Protein AF-A0A7S0SBC0-F1 (afdb_monomer)

Foldseek 3Di:
DVVVVVVVVVVVVVVVVVVVLVVVLVVLVVVLVVLVVVLVVLVVVLVVLVVVVVVVVVVVVVVVVVVVVVVVVVVVVVVVVVVVLVVVLVVLVVQLVVLVVVLVVLVVVLVVLVVVLVVLVVVLVVLVVVPPPDDPVVSVVSNVVSVVVNVVSVVVSVVSVVVSVVSVVSSVVSVVVSVVSVVVVVVVVVVVVVVVVVVVVVVVVVVVVVVVVVVVSVVVSVVSVVVSVVSVVVSVVSVVVSVVSVVVVVVVVVVVVVVVVVVVVVVVVVVVVVVVVVVVVVVVVVVVVVVVVVVVVVVVVVVVVVVVVVVVVVVVVVVVVVPPDDDDD

Sequence (329 aa):
ELEHLRESGVAAAAEHGATSAADAVAAESVELIALRAQLVIADAALDAVKSSLANSKSAAGRAAGEAMLIAGTREQALRAELNTAAADLAAARDGCADAEAALATAEGTHGALVLELREARDEAAEVAAAAANRPERELDAAAMEALRREEDLRAELNDLAVEVDEVRAEAAAAAAAAESRAARLESRLAEADAARYLATQGAREHAGEAARRQEHASEALAEMHRTLIEVQSEAAEAAGATDAVRRRLEGQLGDAAGLAKARVVELDRELLGARQAAEISELSRKAAAVAHGTAVDELRREMAALEVAAGEANGAAAAAAAAAGNGVE

Organism: NCBI:txid81844

Radius of gyration: 77.05 Å; Cα contacts (8 Å, |Δi|>4): 72; chains: 1; bounding box: 144×46×254 Å

Secondary structure (DSSP, 8-state):
-HHHHHHHHHHHHHHHHHHHHHHHHHHHHHHHHHHHHHHHHHHHHHHHHHHHHHHHHHHHHHHHHHHHHHHHHHHHHHHHHHHHHHHHHHHHHHHHHHHHHHHHHHHHHHHHHHHHHHHHHHHHHHHHHHGGGS-HHHHHHHHHHHHHHHHHHHHHHHHHHHHHHHHHHHHHHHHHHHHHHHHHHHHHHHHHHHHHHHHHHHHHHHHHHHHHHHHHHHHHHHHHHHHHHHHHHHHHHHHHHHHHHHHHHHHHHHHHHHHHHHHHHHHHHHHHHHHHHHHHHHHHHHHHHHHHHHHHHHHHHHHHHHHHHHHHHHHHHHHHHSSS-----

Structure (mmCIF, N/CA/C/O backbone):
data_AF-A0A7S0SBC0-F1
#
_entry.id   AF-A0A7S0SBC0-F1
#
loop_
_atom_site.group_PDB
_atom_site.id
_atom_site.type_symbol
_atom_site.label_atom_id
_atom_site.label_alt_id
_atom_site.label_comp_id
_atom_site.label_asym_id
_atom_site.label_entity_id
_atom_site.label_seq_id
_atom_site.pdbx_PDB_ins_code
_atom_site.Cartn_x
_atom_site.Cartn_y
_atom_site.Cartn_z
_atom_site.occupancy
_atom_site.B_iso_or_equiv
_atom_site.auth_seq_id
_atom_site.auth_comp_id
_atom_site.auth_asym_id
_atom_site.auth_atom_id
_atom_site.pdbx_PDB_model_num
ATOM 1 N N . GLU A 1 1 ? -70.076 -7.084 74.321 1.00 51.31 1 GLU A N 1
ATOM 2 C CA . GLU A 1 1 ? -70.150 -7.444 72.883 1.00 51.31 1 GLU A CA 1
ATOM 3 C C . GLU A 1 1 ? -69.502 -6.409 71.960 1.00 51.31 1 GLU A C 1
ATOM 5 O O . GLU A 1 1 ? -68.679 -6.802 71.146 1.00 51.31 1 GLU A O 1
ATOM 10 N N . LEU A 1 2 ? -69.772 -5.104 72.105 1.00 48.94 2 LEU A N 1
ATOM 11 C CA . LEU A 1 2 ? -69.140 -4.066 71.264 1.00 48.94 2 LEU A CA 1
ATOM 12 C C . LEU A 1 2 ? -67.615 -3.912 71.456 1.00 48.94 2 LEU A C 1
ATOM 14 O O . LEU A 1 2 ? -66.913 -3.647 70.484 1.00 48.94 2 LEU A O 1
ATOM 18 N N . GLU A 1 3 ? -67.083 -4.114 72.666 1.00 56.50 3 GLU A N 1
ATOM 19 C CA . GLU A 1 3 ? -65.626 -4.130 72.914 1.00 56.50 3 GLU A CA 1
ATOM 20 C C . GLU A 1 3 ? -64.940 -5.349 72.292 1.00 56.50 3 GLU A C 1
ATOM 22 O O . GLU A 1 3 ? -63.932 -5.202 71.610 1.00 56.50 3 GLU A O 1
ATOM 27 N N . HIS A 1 4 ? -65.552 -6.529 72.410 1.00 57.88 4 HIS A N 1
ATOM 28 C CA . HIS A 1 4 ? -65.018 -7.772 71.847 1.00 57.88 4 HIS A CA 1
ATOM 29 C C . HIS A 1 4 ? -64.958 -7.740 70.308 1.00 57.88 4 HIS A C 1
ATOM 31 O O . HIS A 1 4 ? -64.022 -8.262 69.705 1.00 57.88 4 HIS A O 1
ATOM 37 N N . LEU A 1 5 ? -65.932 -7.081 69.665 1.00 52.97 5 LEU A N 1
ATOM 38 C CA . LEU A 1 5 ? -65.925 -6.846 68.219 1.00 52.97 5 LEU A CA 1
ATOM 39 C C . LEU A 1 5 ? -64.839 -5.841 67.804 1.00 52.97 5 LEU A C 1
ATOM 41 O O . LEU A 1 5 ? -64.191 -6.047 66.779 1.00 52.97 5 LEU A O 1
ATOM 45 N N . ARG A 1 6 ? -64.585 -4.802 68.612 1.00 56.69 6 ARG A N 1
ATOM 46 C CA . ARG A 1 6 ? -63.492 -3.842 68.383 1.00 56.69 6 ARG A CA 1
ATOM 47 C C . ARG A 1 6 ? -62.116 -4.490 68.517 1.00 56.69 6 ARG A C 1
ATOM 49 O O . ARG A 1 6 ? -61.283 -4.291 67.642 1.00 56.69 6 ARG A O 1
ATOM 56 N N . GLU A 1 7 ? -61.895 -5.292 69.553 1.00 59.22 7 GLU A N 1
ATOM 57 C CA . GLU A 1 7 ? -60.635 -6.020 69.746 1.00 59.22 7 GLU A CA 1
ATOM 58 C C . GLU A 1 7 ? -60.405 -7.060 68.644 1.00 59.22 7 GLU A C 1
ATOM 60 O O . GLU A 1 7 ? -59.304 -7.138 68.102 1.00 59.22 7 GLU A O 1
ATOM 65 N N . SER A 1 8 ? -61.450 -7.786 68.222 1.00 56.88 8 SER A N 1
ATOM 66 C CA . SER A 1 8 ? -61.335 -8.738 67.106 1.00 56.88 8 SER A CA 1
ATOM 67 C C . SER A 1 8 ? -61.060 -8.051 65.761 1.00 56.88 8 SER A C 1
ATOM 69 O O . SER A 1 8 ? -60.273 -8.554 64.963 1.00 56.88 8 SER A O 1
ATOM 71 N N . GLY A 1 9 ? -61.649 -6.872 65.521 1.00 54.34 9 GLY A N 1
ATOM 72 C CA . GLY A 1 9 ? -61.427 -6.096 64.300 1.00 54.34 9 GLY A CA 1
ATOM 73 C C . GLY A 1 9 ? -60.027 -5.485 64.231 1.00 54.34 9 GLY A C 1
ATOM 74 O O . GLY A 1 9 ? -59.428 -5.450 63.160 1.00 54.34 9 GLY A O 1
ATOM 75 N N . VAL A 1 10 ? -59.477 -5.052 65.371 1.00 59.34 10 VAL A N 1
ATOM 76 C CA . VAL A 1 10 ? -58.097 -4.548 65.465 1.00 59.34 10 VAL A CA 1
ATOM 77 C C . VAL A 1 10 ? -57.086 -5.686 65.304 1.00 59.34 10 VAL A C 1
ATOM 79 O O . VAL A 1 10 ? -56.097 -5.510 64.597 1.00 59.34 10 VAL A O 1
ATOM 82 N N . ALA A 1 11 ? -57.352 -6.863 65.879 1.00 58.62 11 ALA A N 1
ATOM 83 C CA . ALA A 1 11 ? -56.510 -8.046 65.704 1.00 58.62 11 ALA A CA 1
ATOM 84 C C . ALA A 1 11 ? -56.495 -8.534 64.243 1.00 58.62 11 ALA A C 1
ATOM 86 O O . ALA A 1 11 ? -55.421 -8.729 63.681 1.00 58.62 11 ALA A O 1
ATOM 87 N N . ALA A 1 12 ? -57.658 -8.631 63.592 1.00 56.69 12 ALA A N 1
ATOM 88 C CA . ALA A 1 12 ? -57.753 -9.043 62.190 1.00 56.69 12 ALA A CA 1
ATOM 89 C C . ALA A 1 12 ? -57.113 -8.025 61.225 1.00 56.69 12 ALA A C 1
ATOM 91 O O . ALA A 1 12 ? -56.448 -8.409 60.265 1.00 56.69 12 ALA A O 1
ATOM 92 N N . ALA A 1 13 ? -57.258 -6.720 61.489 1.00 54.16 13 ALA A N 1
ATOM 93 C CA . ALA A 1 13 ? -56.605 -5.675 60.699 1.00 54.16 13 ALA A CA 1
ATOM 94 C C . ALA A 1 13 ? -55.076 -5.667 60.886 1.00 54.16 13 ALA A C 1
ATOM 96 O O . ALA A 1 13 ? -54.343 -5.425 59.926 1.00 54.16 13 ALA A O 1
ATOM 97 N N . ALA A 1 14 ? -54.587 -5.964 62.094 1.00 58.06 14 ALA A N 1
ATOM 98 C CA . ALA A 1 14 ? -53.161 -6.123 62.363 1.00 58.06 14 ALA A CA 1
ATOM 99 C C . ALA A 1 14 ? -52.585 -7.372 61.675 1.00 58.06 14 ALA A C 1
ATOM 101 O O . ALA A 1 14 ? -51.490 -7.313 61.120 1.00 58.06 14 ALA A O 1
ATOM 102 N N . GLU A 1 15 ? -53.335 -8.474 61.644 1.00 54.91 15 GLU A N 1
ATOM 103 C CA . GLU A 1 15 ? -52.922 -9.732 61.014 1.00 54.91 15 GLU A CA 1
ATOM 104 C C . GLU A 1 15 ? -52.903 -9.635 59.475 1.00 54.91 15 GLU A C 1
ATOM 106 O O . GLU A 1 15 ? -51.937 -10.066 58.842 1.00 54.91 15 GLU A O 1
ATOM 111 N N . HIS A 1 16 ? -53.894 -8.972 58.861 1.00 53.50 16 HIS A N 1
ATOM 112 C CA . HIS A 1 16 ? -53.879 -8.629 57.427 1.00 53.50 16 HIS A CA 1
ATOM 113 C C . HIS A 1 16 ? -52.797 -7.598 57.064 1.00 53.50 16 HIS A C 1
ATOM 115 O O . HIS A 1 16 ? -52.154 -7.699 56.017 1.00 53.50 16 HIS A O 1
ATOM 121 N N . GLY A 1 17 ? -52.548 -6.616 57.935 1.00 54.03 17 GLY A N 1
ATOM 122 C CA . GLY A 1 17 ? -51.462 -5.654 57.754 1.00 54.03 17 GLY A CA 1
ATOM 123 C C . GLY A 1 17 ? -50.082 -6.317 57.788 1.00 54.03 17 GLY A C 1
ATOM 124 O O . GLY A 1 17 ? -49.241 -6.020 56.942 1.00 54.03 17 GLY A O 1
ATOM 125 N N . ALA A 1 18 ? -49.867 -7.253 58.717 1.00 57.91 18 ALA A N 1
ATOM 126 C CA . ALA A 1 18 ? -48.610 -7.984 58.866 1.00 57.91 18 ALA A CA 1
ATOM 127 C C . ALA A 1 18 ? -48.345 -8.962 57.710 1.00 57.91 18 ALA A C 1
ATOM 129 O O . ALA A 1 18 ? -47.214 -9.049 57.238 1.00 57.91 18 ALA A O 1
ATOM 130 N N . THR A 1 19 ? -49.377 -9.654 57.219 1.00 58.66 19 THR A N 1
ATOM 131 C CA . THR A 1 19 ? -49.254 -10.563 56.065 1.00 58.66 19 THR A CA 1
ATOM 132 C C . THR A 1 19 ? -48.977 -9.807 54.767 1.00 58.66 19 THR A C 1
ATOM 134 O O . THR A 1 19 ? -48.024 -10.148 54.075 1.00 58.66 19 THR A O 1
ATOM 137 N N . SER A 1 20 ? -49.685 -8.705 54.484 1.00 59.62 20 SER A N 1
ATOM 138 C CA . SER A 1 20 ? -49.400 -7.903 53.278 1.00 59.62 20 SER A CA 1
ATOM 139 C C . SER A 1 20 ? -48.014 -7.239 53.297 1.00 59.62 20 SER A C 1
ATOM 141 O O . SER A 1 20 ? -47.374 -7.110 52.255 1.00 59.62 20 SER A O 1
ATOM 143 N N . ALA A 1 21 ? -47.515 -6.856 54.479 1.00 60.00 21 ALA A N 1
ATOM 144 C CA . ALA A 1 21 ? -46.166 -6.317 54.630 1.00 60.00 21 ALA A CA 1
ATOM 145 C C . ALA A 1 21 ? -45.091 -7.402 54.452 1.00 60.00 21 ALA A C 1
ATOM 147 O O . ALA A 1 21 ? -44.058 -7.139 53.841 1.00 60.00 21 ALA A O 1
ATOM 148 N N . ALA A 1 22 ? -45.330 -8.618 54.950 1.00 60.78 22 ALA A N 1
ATOM 149 C CA . ALA A 1 22 ? -44.429 -9.750 54.751 1.00 60.78 22 ALA A CA 1
ATOM 150 C C . ALA A 1 22 ? -44.359 -10.178 53.274 1.00 60.78 22 ALA A C 1
ATOM 152 O O . ALA A 1 22 ? -43.265 -10.429 52.770 1.00 60.78 22 ALA A O 1
ATOM 153 N N . ASP A 1 23 ? -45.492 -10.181 52.568 1.00 62.78 23 ASP A N 1
ATOM 154 C CA . ASP A 1 23 ? -45.552 -10.487 51.134 1.00 62.78 23 ASP A CA 1
ATOM 155 C C . ASP A 1 23 ? -44.851 -9.412 50.283 1.00 62.78 23 ASP A C 1
ATOM 157 O O . ASP A 1 23 ? -44.154 -9.744 49.324 1.00 62.78 23 ASP A O 1
ATOM 161 N N . ALA A 1 24 ? -44.949 -8.132 50.663 1.00 60.41 24 ALA A N 1
ATOM 162 C CA . ALA A 1 24 ? -44.219 -7.041 50.011 1.00 60.41 24 ALA A CA 1
ATOM 163 C C . ALA A 1 24 ? -42.695 -7.146 50.218 1.00 60.41 24 ALA A C 1
ATOM 165 O O . ALA A 1 24 ? -41.935 -6.984 49.267 1.00 60.41 24 ALA A O 1
ATOM 166 N N . VAL A 1 25 ? -42.241 -7.498 51.427 1.00 61.69 25 VAL A N 1
ATOM 167 C CA . VAL A 1 25 ? -40.814 -7.747 51.715 1.00 61.69 25 VAL A CA 1
ATOM 168 C C . VAL A 1 25 ? -40.298 -8.969 50.957 1.00 61.69 25 VAL A C 1
ATOM 170 O O . VAL A 1 25 ? -39.176 -8.955 50.450 1.00 61.69 25 VAL A O 1
ATOM 173 N N . ALA A 1 26 ? -41.104 -10.029 50.853 1.00 65.25 26 ALA A N 1
ATOM 174 C CA . ALA A 1 26 ? -40.756 -11.202 50.062 1.00 65.25 26 ALA A CA 1
ATOM 175 C C . ALA A 1 26 ? -40.625 -10.846 48.570 1.00 65.25 26 ALA A C 1
ATOM 177 O O . ALA A 1 26 ? -39.634 -11.235 47.950 1.00 65.25 26 ALA A O 1
ATOM 178 N N . ALA A 1 27 ? -41.547 -10.053 48.017 1.00 65.25 27 ALA A N 1
ATOM 179 C CA . ALA A 1 27 ? -41.488 -9.584 46.632 1.00 65.25 27 ALA A CA 1
ATOM 180 C C . ALA A 1 27 ? -40.256 -8.696 46.359 1.00 65.25 27 ALA A C 1
ATOM 182 O O . ALA A 1 27 ? -39.488 -9.005 45.448 1.00 65.25 27 ALA A O 1
ATOM 183 N N . GLU A 1 28 ? -39.996 -7.683 47.195 1.00 66.31 28 GLU A N 1
ATOM 184 C CA . GLU A 1 28 ? -38.806 -6.820 47.080 1.00 66.31 28 GLU A CA 1
ATOM 185 C C . GLU A 1 28 ? -37.499 -7.624 47.216 1.00 66.31 28 GLU A C 1
ATOM 187 O O . GLU A 1 28 ? -36.514 -7.361 46.524 1.00 66.31 28 GLU A O 1
ATOM 192 N N . SER A 1 29 ? -37.473 -8.651 48.074 1.00 69.56 29 SER A N 1
ATOM 193 C CA . SER A 1 29 ? -36.293 -9.508 48.239 1.00 69.56 29 SER A CA 1
ATOM 194 C C . SER A 1 29 ? -35.989 -10.356 46.998 1.00 69.56 29 SER A C 1
ATOM 196 O O . SER A 1 29 ? -34.821 -10.541 46.653 1.00 69.56 29 SER A O 1
ATOM 198 N N . VAL A 1 30 ? -37.020 -10.838 46.295 1.00 75.94 30 VAL A N 1
ATOM 199 C CA . VAL A 1 30 ? -36.877 -11.604 45.047 1.00 75.94 30 VAL A CA 1
ATOM 200 C C . VAL A 1 30 ? -36.397 -10.699 43.914 1.00 75.94 30 VAL A C 1
ATOM 202 O O . VAL A 1 30 ? -35.520 -11.094 43.144 1.00 75.94 30 VAL A O 1
ATOM 205 N N . GLU A 1 31 ? -36.910 -9.474 43.850 1.00 76.44 31 GLU A N 1
ATOM 206 C CA . GLU A 1 31 ? -36.517 -8.464 42.865 1.00 76.44 31 GLU A CA 1
ATOM 207 C C . GLU A 1 31 ? -35.048 -8.040 43.045 1.00 76.44 31 GLU A C 1
ATOM 209 O O . GLU A 1 31 ? -34.277 -8.005 42.086 1.00 76.44 31 GLU A O 1
ATOM 214 N N . LEU A 1 32 ? -34.597 -7.870 44.291 1.00 75.25 32 LEU A N 1
ATOM 215 C CA . LEU A 1 32 ? -33.202 -7.563 44.618 1.00 75.25 32 LEU A CA 1
ATOM 216 C C . LEU A 1 32 ? -32.247 -8.731 44.301 1.00 75.25 32 LEU A C 1
ATOM 218 O O . LEU A 1 32 ? -31.114 -8.518 43.859 1.00 75.25 32 LEU A O 1
ATOM 222 N N . ILE A 1 33 ? -32.694 -9.978 44.485 1.00 78.38 33 ILE A N 1
ATOM 223 C CA . ILE A 1 33 ? -31.948 -11.176 44.063 1.00 78.38 33 ILE A CA 1
ATOM 224 C C . ILE A 1 33 ? -31.843 -11.237 42.531 1.00 78.38 33 ILE A C 1
ATOM 226 O O . ILE A 1 33 ? -30.766 -11.540 42.012 1.00 78.38 33 ILE A O 1
ATOM 230 N N . ALA A 1 34 ? -32.919 -10.914 41.808 1.00 80.69 34 ALA A N 1
ATOM 231 C CA . ALA A 1 34 ? -32.928 -10.876 40.348 1.00 80.69 34 ALA A CA 1
ATOM 232 C C . ALA A 1 34 ? -31.998 -9.781 39.794 1.00 80.69 34 ALA A C 1
ATOM 234 O O . ALA A 1 34 ? -31.184 -10.071 38.915 1.00 80.69 34 ALA A O 1
ATOM 235 N N . LEU A 1 35 ? -32.033 -8.571 40.361 1.00 77.38 35 LEU A N 1
ATOM 236 C CA . LEU A 1 35 ? -31.133 -7.465 40.007 1.00 77.38 35 LEU A CA 1
ATOM 237 C C . LEU A 1 35 ? -29.660 -7.815 40.272 1.00 77.38 35 LEU A C 1
ATOM 239 O O . LEU A 1 35 ? -28.797 -7.575 39.429 1.00 77.38 35 LEU A O 1
ATOM 243 N N . ARG A 1 36 ? -29.351 -8.471 41.400 1.00 80.81 36 ARG A N 1
ATOM 244 C CA . ARG A 1 36 ? -27.990 -8.973 41.675 1.00 80.81 36 ARG A CA 1
ATOM 245 C C . ARG A 1 36 ? -27.536 -10.020 40.662 1.00 80.81 36 ARG A C 1
ATOM 247 O O . ARG A 1 36 ? -26.377 -10.003 40.257 1.00 80.81 36 ARG A O 1
ATOM 254 N N . ALA A 1 37 ? -28.424 -10.921 40.246 1.00 81.75 37 ALA A N 1
ATOM 255 C CA . ALA A 1 37 ? -28.109 -11.904 39.215 1.00 81.75 37 ALA A CA 1
ATOM 256 C C . ALA A 1 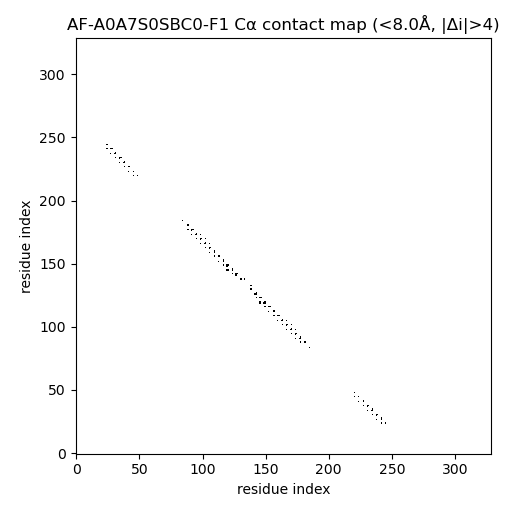37 ? -27.848 -11.232 37.854 1.00 81.75 37 ALA A C 1
ATOM 258 O O . ALA A 1 37 ? -26.882 -11.584 37.179 1.00 81.75 37 ALA A O 1
ATOM 259 N N . GLN A 1 38 ? -28.651 -10.231 37.481 1.00 82.94 38 GLN A N 1
ATOM 260 C CA . GLN A 1 38 ? -28.443 -9.435 36.268 1.00 82.94 38 GLN A CA 1
ATOM 261 C C . GLN A 1 38 ? -27.115 -8.672 36.297 1.00 82.94 38 GLN A C 1
ATOM 263 O O . GLN A 1 38 ? -26.413 -8.652 35.290 1.00 82.94 38 GLN A O 1
ATOM 268 N N . LEU A 1 39 ? -26.723 -8.125 37.450 1.00 82.50 39 LEU A N 1
ATOM 269 C CA . LEU A 1 39 ? -25.445 -7.435 37.618 1.00 82.50 39 LEU A CA 1
ATOM 270 C C . LEU A 1 39 ? -24.246 -8.373 37.403 1.00 82.50 39 LEU A C 1
ATOM 272 O O . LEU A 1 39 ? -23.325 -8.032 36.668 1.00 82.50 39 LEU A O 1
ATOM 276 N N . VAL A 1 40 ? -24.292 -9.591 37.955 1.00 84.56 40 VAL A N 1
ATOM 277 C CA . VAL A 1 40 ? -23.250 -10.610 37.722 1.00 84.56 40 VAL A CA 1
ATOM 278 C C . VAL A 1 40 ? -23.176 -11.009 36.244 1.00 84.56 40 VAL A C 1
ATOM 280 O O . VAL A 1 40 ? -22.083 -11.182 35.705 1.00 84.56 40 VAL A O 1
ATOM 283 N N . ILE A 1 41 ? -24.324 -11.142 35.571 1.00 82.81 41 ILE A N 1
ATOM 284 C CA . ILE A 1 41 ? -24.378 -11.444 34.132 1.00 82.81 41 ILE A CA 1
ATOM 285 C C . ILE A 1 41 ? -23.791 -10.285 33.312 1.00 82.81 41 ILE A C 1
ATOM 287 O O . ILE A 1 41 ? -23.020 -10.528 32.383 1.00 82.81 41 ILE A O 1
ATOM 291 N N . ALA A 1 42 ? -24.118 -9.039 33.662 1.00 78.12 42 ALA A N 1
ATOM 292 C CA . ALA A 1 42 ? -23.616 -7.847 32.987 1.00 78.12 42 ALA A CA 1
ATOM 293 C C . ALA A 1 42 ? -22.098 -7.671 33.171 1.00 78.12 42 ALA A C 1
ATOM 295 O O . ALA A 1 42 ? -21.398 -7.401 32.195 1.00 78.12 42 ALA A O 1
ATOM 296 N N . ASP A 1 43 ? -21.567 -7.909 34.374 1.00 80.69 43 ASP A N 1
ATOM 297 C CA . ASP A 1 43 ? -20.122 -7.882 34.638 1.00 80.69 43 ASP A CA 1
ATOM 298 C C . ASP A 1 43 ? -19.381 -8.981 33.857 1.00 80.69 43 ASP A C 1
ATOM 300 O O . ASP A 1 43 ? -18.355 -8.723 33.222 1.00 80.69 43 ASP A O 1
ATOM 304 N N . ALA A 1 44 ? -19.934 -10.198 33.817 1.00 83.19 44 ALA A N 1
ATOM 305 C CA . ALA A 1 44 ? -19.367 -11.290 33.027 1.00 83.19 44 ALA A CA 1
ATOM 306 C C . ALA A 1 44 ? -19.371 -10.980 31.517 1.00 83.19 44 ALA A C 1
ATOM 308 O O . ALA A 1 44 ? -18.399 -11.277 30.816 1.00 83.19 44 ALA A O 1
ATOM 309 N N . ALA A 1 45 ? -20.437 -10.352 31.009 1.00 80.06 45 ALA A N 1
ATOM 310 C CA . ALA A 1 45 ? -20.521 -9.904 29.621 1.00 80.06 45 ALA A CA 1
ATOM 311 C C . ALA A 1 45 ? -19.500 -8.793 29.315 1.00 80.06 45 ALA A C 1
ATOM 313 O O . ALA A 1 45 ? -18.825 -8.845 28.284 1.00 80.06 45 ALA A O 1
ATOM 314 N N . LEU A 1 46 ? -19.319 -7.833 30.227 1.00 80.81 46 LEU A N 1
ATOM 315 C CA . LEU A 1 46 ? -18.325 -6.766 30.105 1.00 80.81 46 LEU A CA 1
ATOM 316 C C . LEU A 1 46 ? -16.900 -7.337 30.003 1.00 80.81 46 LEU A C 1
ATOM 318 O O . LEU A 1 46 ? -16.120 -6.924 29.139 1.00 80.81 46 LEU A O 1
ATOM 322 N N . ASP A 1 47 ? -16.550 -8.308 30.844 1.00 83.94 47 ASP A N 1
ATOM 323 C CA . ASP A 1 47 ? -15.225 -8.934 30.825 1.00 83.94 47 ASP A CA 1
ATOM 324 C C . ASP A 1 47 ? -15.005 -9.817 29.582 1.00 83.94 47 ASP A C 1
ATOM 326 O O . ASP A 1 47 ? -13.910 -9.826 28.999 1.00 83.94 47 ASP A O 1
ATOM 330 N N . ALA A 1 48 ? -16.054 -10.480 29.087 1.00 80.62 48 ALA A N 1
ATOM 331 C CA . ALA A 1 48 ? -16.027 -11.167 27.797 1.00 80.62 48 ALA A CA 1
ATOM 332 C C . ALA A 1 48 ? -15.765 -10.194 26.628 1.00 80.62 48 ALA A C 1
ATOM 334 O O . ALA A 1 48 ? -14.939 -10.476 25.756 1.00 80.62 48 ALA A O 1
ATOM 335 N N . VAL A 1 49 ? -16.384 -9.010 26.626 1.00 81.69 49 VAL A N 1
ATOM 336 C CA . VAL A 1 49 ? -16.132 -7.983 25.599 1.00 81.69 49 VAL A CA 1
ATOM 337 C C . VAL A 1 49 ? -14.713 -7.418 25.712 1.00 81.69 49 VAL A C 1
ATOM 339 O O . VAL A 1 49 ? -14.029 -7.290 24.695 1.00 81.69 49 VAL A O 1
ATOM 342 N N . LYS A 1 50 ? -14.215 -7.135 26.925 1.00 83.00 50 LYS A N 1
ATOM 343 C CA . LYS A 1 50 ? -12.831 -6.663 27.134 1.00 83.00 50 LYS A CA 1
ATOM 344 C C . LYS A 1 50 ? -11.803 -7.668 26.617 1.00 83.00 50 LYS A C 1
ATOM 346 O O . LYS A 1 50 ? -10.857 -7.278 25.929 1.00 83.00 50 LYS A O 1
ATOM 351 N N . SER A 1 51 ? -11.985 -8.952 26.927 1.00 82.38 51 SER A N 1
ATOM 352 C CA . SER A 1 51 ? -11.092 -10.018 26.458 1.00 82.38 51 SER A CA 1
ATOM 353 C C . SER A 1 51 ? -11.157 -10.192 24.936 1.00 82.38 51 SER A C 1
ATOM 355 O O . SER A 1 51 ? -10.115 -10.279 24.284 1.00 82.38 51 SER A O 1
ATOM 357 N N . SER A 1 52 ? -12.355 -10.132 24.344 1.00 79.12 52 SER A N 1
ATOM 358 C CA . SER A 1 52 ? -12.546 -10.139 22.888 1.00 79.12 52 SER A CA 1
ATOM 359 C C . SER A 1 52 ? -11.851 -8.950 22.209 1.00 79.12 52 SER A C 1
ATOM 361 O O . SER A 1 52 ? -11.115 -9.128 21.236 1.00 79.12 52 SER A O 1
ATOM 363 N N . LEU A 1 53 ? -11.975 -7.743 22.771 1.00 79.81 53 LEU A N 1
ATOM 364 C CA . LEU A 1 53 ? -11.297 -6.544 22.277 1.00 79.81 53 LEU A CA 1
ATOM 365 C C . LEU A 1 53 ? -9.768 -6.669 22.365 1.00 79.81 53 LEU A C 1
ATOM 367 O O . LEU A 1 53 ? -9.067 -6.306 21.418 1.00 79.81 53 LEU A O 1
ATOM 371 N N . ALA A 1 54 ? -9.237 -7.191 23.473 1.00 82.69 54 ALA A N 1
ATOM 372 C CA . ALA A 1 54 ? -7.802 -7.429 23.636 1.00 82.69 54 ALA A CA 1
ATOM 373 C C . ALA A 1 54 ? -7.271 -8.431 22.595 1.00 82.69 54 ALA A C 1
ATOM 375 O O . ALA A 1 54 ? -6.253 -8.175 21.943 1.00 82.69 54 ALA A O 1
ATOM 376 N N . ASN A 1 55 ? -8.004 -9.524 22.369 1.00 81.69 55 ASN A N 1
ATOM 377 C CA . ASN A 1 55 ? -7.675 -10.521 21.353 1.00 81.69 55 ASN A CA 1
ATOM 378 C C . ASN A 1 55 ? -7.751 -9.938 19.935 1.00 81.69 55 ASN A C 1
ATOM 380 O O . ASN A 1 55 ? -6.839 -10.155 19.137 1.00 81.69 55 ASN A O 1
ATOM 384 N N . SER A 1 56 ? -8.775 -9.133 19.638 1.00 77.75 56 SER A N 1
ATOM 385 C CA . SER A 1 56 ? -8.915 -8.442 18.353 1.00 77.75 56 SER A CA 1
ATOM 386 C C . SER A 1 56 ? -7.781 -7.444 18.112 1.00 77.75 56 SER A C 1
ATOM 388 O O . SER A 1 56 ? -7.268 -7.374 16.998 1.00 77.75 56 SER A O 1
ATOM 390 N N . LYS A 1 57 ? -7.345 -6.691 19.130 1.00 80.94 57 LYS A N 1
ATOM 391 C CA . LYS A 1 57 ? -6.194 -5.775 19.018 1.00 80.94 57 LYS A CA 1
ATOM 392 C C . LYS A 1 57 ? -4.892 -6.530 18.754 1.00 80.94 57 LYS A C 1
ATOM 394 O O . LYS A 1 57 ? -4.118 -6.126 17.893 1.00 80.94 57 LYS A O 1
ATOM 399 N N . SER A 1 58 ? -4.672 -7.645 19.450 1.00 80.31 58 SER A N 1
ATOM 400 C CA . SER A 1 58 ? -3.528 -8.540 19.223 1.00 80.31 58 SER A CA 1
ATOM 401 C C . SER A 1 58 ? -3.519 -9.121 17.804 1.00 80.31 58 SER A C 1
ATOM 403 O O . SER A 1 58 ? -2.488 -9.108 17.130 1.00 80.31 58 SER A O 1
ATOM 405 N N . ALA A 1 59 ? -4.666 -9.611 17.328 1.00 77.75 59 ALA A N 1
ATOM 406 C CA . ALA A 1 59 ? -4.810 -10.147 15.979 1.00 77.75 59 ALA A CA 1
ATOM 407 C C . ALA A 1 59 ? -4.598 -9.063 14.911 1.00 77.75 59 ALA A C 1
ATOM 409 O O . ALA A 1 59 ? -3.846 -9.283 13.965 1.00 77.75 59 ALA A O 1
ATOM 410 N N . ALA A 1 60 ? -5.178 -7.873 15.101 1.00 72.31 60 ALA A N 1
ATOM 411 C CA . ALA A 1 60 ? -4.980 -6.732 14.212 1.00 72.31 60 ALA A CA 1
ATOM 412 C C . ALA A 1 60 ? -3.513 -6.277 14.173 1.00 72.31 60 ALA A C 1
ATOM 414 O O . ALA A 1 60 ? -2.988 -6.015 13.096 1.00 72.31 60 ALA A O 1
ATOM 415 N N . GLY A 1 61 ? -2.826 -6.243 15.321 1.00 75.44 61 GLY A N 1
ATOM 416 C CA . GLY A 1 61 ? -1.401 -5.913 15.391 1.00 75.44 61 GLY A CA 1
ATOM 417 C C . GLY A 1 61 ? -0.520 -6.924 14.651 1.00 75.44 61 GLY A C 1
ATOM 418 O O . GLY A 1 61 ? 0.380 -6.527 13.914 1.00 75.44 61 GLY A O 1
ATOM 419 N N . ARG A 1 62 ? -0.813 -8.226 14.781 1.00 80.56 62 ARG A N 1
ATOM 420 C CA . ARG A 1 62 ? -0.115 -9.280 14.026 1.00 80.56 62 ARG A CA 1
ATOM 421 C C . ARG A 1 62 ? -0.365 -9.172 12.523 1.00 80.56 62 ARG A C 1
ATOM 423 O O . ARG A 1 62 ? 0.596 -9.174 11.763 1.00 80.56 62 ARG A O 1
ATOM 430 N N . ALA A 1 63 ? -1.620 -8.997 12.113 1.00 75.62 63 ALA A N 1
ATOM 431 C CA . ALA A 1 63 ? -1.980 -8.824 10.707 1.00 75.62 63 ALA A CA 1
ATOM 432 C C . ALA A 1 63 ? -1.325 -7.573 10.093 1.00 75.62 63 ALA A C 1
ATOM 434 O O . ALA A 1 63 ? -0.813 -7.628 8.979 1.00 75.62 63 ALA A O 1
ATOM 435 N N . ALA A 1 64 ? -1.276 -6.460 10.833 1.00 72.75 64 ALA A N 1
ATOM 436 C CA . ALA A 1 64 ? -0.590 -5.245 10.397 1.00 72.75 64 ALA A CA 1
ATOM 437 C C . ALA A 1 64 ? 0.929 -5.453 10.261 1.00 72.75 64 ALA A C 1
ATOM 439 O O . ALA A 1 64 ? 1.522 -5.007 9.280 1.00 72.75 64 ALA A O 1
ATOM 440 N N . GLY A 1 65 ? 1.557 -6.157 11.210 1.00 74.94 65 GLY A N 1
ATOM 441 C CA . GLY A 1 65 ? 2.982 -6.494 11.145 1.00 74.94 65 GLY A CA 1
ATOM 442 C C . GLY A 1 65 ? 3.327 -7.393 9.954 1.00 74.94 65 GLY A C 1
ATOM 443 O O . GLY A 1 65 ? 4.294 -7.130 9.244 1.00 74.94 65 GLY A O 1
ATOM 444 N N . GLU A 1 66 ? 2.511 -8.413 9.686 1.00 81.12 66 GLU A N 1
ATOM 445 C CA . GLU A 1 66 ? 2.689 -9.314 8.542 1.00 81.12 66 GLU A CA 1
ATOM 446 C C . GLU A 1 66 ? 2.480 -8.586 7.204 1.00 81.12 66 GLU A C 1
ATOM 448 O O . GLU A 1 66 ? 3.310 -8.701 6.301 1.00 81.12 66 GLU A O 1
ATOM 453 N N . ALA A 1 67 ? 1.449 -7.740 7.102 1.00 72.50 67 ALA A N 1
ATOM 454 C CA . ALA A 1 67 ? 1.221 -6.900 5.928 1.00 72.50 67 ALA A CA 1
ATOM 455 C C . ALA A 1 67 ? 2.394 -5.940 5.661 1.00 72.50 67 ALA A C 1
ATOM 457 O O . ALA A 1 67 ? 2.781 -5.746 4.509 1.00 72.50 67 ALA A O 1
ATOM 458 N N . MET A 1 68 ? 2.998 -5.374 6.711 1.00 77.75 68 MET A N 1
ATOM 459 C CA . MET A 1 68 ? 4.167 -4.501 6.587 1.00 77.75 68 MET A CA 1
ATOM 460 C C . MET A 1 68 ? 5.409 -5.260 6.094 1.00 77.75 68 MET A C 1
ATOM 462 O O . MET A 1 68 ? 6.140 -4.745 5.248 1.00 77.75 68 MET A O 1
ATOM 466 N N . LEU A 1 69 ? 5.639 -6.491 6.562 1.00 83.25 69 LEU A N 1
ATOM 467 C CA . LEU A 1 69 ? 6.734 -7.338 6.072 1.00 83.25 69 LEU A CA 1
ATOM 468 C C . LEU A 1 69 ? 6.532 -7.737 4.602 1.00 83.25 69 LEU A C 1
ATOM 470 O O . LEU A 1 69 ? 7.471 -7.671 3.805 1.00 83.25 69 LEU A O 1
ATOM 474 N N . ILE A 1 70 ? 5.306 -8.098 4.216 1.00 81.00 70 ILE A N 1
ATOM 475 C CA . ILE A 1 70 ? 4.959 -8.409 2.821 1.00 81.00 70 ILE A CA 1
ATOM 476 C C . ILE A 1 70 ? 5.137 -7.168 1.934 1.00 81.00 70 ILE A C 1
ATOM 478 O O . ILE A 1 70 ? 5.700 -7.259 0.845 1.00 81.00 70 ILE A O 1
ATOM 482 N N . ALA A 1 71 ? 4.721 -5.989 2.402 1.00 73.06 71 ALA A N 1
ATOM 483 C CA . ALA A 1 71 ? 4.939 -4.740 1.679 1.00 73.06 71 ALA A CA 1
ATOM 484 C C . ALA A 1 71 ? 6.437 -4.431 1.515 1.00 73.06 71 ALA A C 1
ATOM 486 O O . ALA A 1 71 ? 6.867 -4.103 0.412 1.00 73.06 71 ALA A O 1
ATOM 487 N N . GLY A 1 72 ? 7.240 -4.603 2.570 1.00 79.88 72 GLY A N 1
ATOM 488 C CA . GLY A 1 72 ? 8.686 -4.368 2.527 1.00 79.88 72 GLY A CA 1
ATOM 489 C C . GLY A 1 72 ? 9.430 -5.329 1.594 1.00 79.88 72 GLY A C 1
ATOM 490 O O . GLY A 1 72 ? 10.274 -4.899 0.812 1.00 79.88 72 GLY A O 1
ATOM 491 N N . THR A 1 73 ? 9.090 -6.620 1.617 1.00 85.44 73 THR A N 1
ATOM 492 C CA . THR A 1 73 ? 9.670 -7.613 0.689 1.00 85.44 73 THR A CA 1
ATOM 493 C C . THR A 1 73 ? 9.276 -7.330 -0.759 1.00 85.44 73 THR A C 1
ATOM 495 O O . THR A 1 73 ? 10.122 -7.391 -1.652 1.00 85.44 73 THR A O 1
ATOM 498 N N . ARG A 1 74 ? 8.020 -6.939 -1.002 1.00 81.25 74 ARG A N 1
ATOM 499 C CA . ARG A 1 74 ? 7.548 -6.543 -2.333 1.00 81.25 74 ARG A CA 1
ATOM 500 C C . ARG A 1 74 ? 8.214 -5.261 -2.827 1.00 81.25 74 ARG A C 1
ATOM 502 O O . ARG A 1 74 ? 8.562 -5.175 -3.999 1.00 81.25 74 ARG A O 1
ATOM 509 N N . GLU A 1 75 ? 8.440 -4.287 -1.951 1.00 78.94 75 GLU A N 1
ATOM 510 C CA . GLU A 1 75 ? 9.182 -3.072 -2.286 1.00 78.94 75 GLU A CA 1
ATOM 511 C C . GLU A 1 75 ? 10.642 -3.381 -2.643 1.00 78.94 75 GLU A C 1
ATOM 513 O O . GLU A 1 75 ? 11.155 -2.863 -3.633 1.00 78.94 75 GLU A O 1
ATOM 518 N N . GLN A 1 76 ? 11.309 -4.253 -1.882 1.00 84.94 76 GLN A N 1
ATOM 519 C CA . GLN A 1 76 ? 12.670 -4.695 -2.198 1.00 84.94 76 GLN A CA 1
ATOM 520 C C . GLN A 1 76 ? 12.743 -5.401 -3.558 1.00 84.94 76 GLN A C 1
ATOM 522 O O . GLN A 1 76 ? 13.653 -5.110 -4.335 1.00 84.94 76 GLN A O 1
ATOM 527 N N . ALA A 1 77 ? 11.776 -6.269 -3.871 1.00 83.00 77 ALA A N 1
ATOM 528 C CA . ALA A 1 77 ? 11.687 -6.930 -5.172 1.00 83.00 77 ALA A CA 1
ATOM 529 C C . ALA A 1 77 ? 11.499 -5.918 -6.315 1.00 83.00 77 ALA A C 1
ATOM 531 O O . ALA A 1 77 ? 12.274 -5.926 -7.268 1.00 83.00 77 ALA A O 1
ATOM 532 N N . LEU A 1 78 ? 10.558 -4.975 -6.177 1.00 79.62 78 LEU A N 1
ATOM 533 C CA . LEU A 1 78 ? 10.332 -3.918 -7.171 1.00 79.62 78 LEU A CA 1
ATOM 534 C C . LEU A 1 78 ? 11.569 -3.030 -7.373 1.00 79.62 78 LEU A C 1
ATOM 536 O O . LEU A 1 78 ? 11.884 -2.651 -8.498 1.00 79.62 78 LEU A O 1
ATOM 540 N N . ARG A 1 79 ? 12.311 -2.714 -6.303 1.00 82.56 79 ARG A N 1
ATOM 541 C CA . ARG A 1 79 ? 13.579 -1.972 -6.405 1.00 82.56 79 ARG A CA 1
ATOM 542 C C . ARG A 1 79 ? 14.648 -2.768 -7.160 1.00 82.56 79 ARG A C 1
ATOM 544 O O . ARG A 1 79 ? 15.376 -2.187 -7.959 1.00 82.56 79 ARG A O 1
ATOM 551 N N . ALA A 1 80 ? 14.749 -4.077 -6.928 1.00 87.88 80 ALA A N 1
ATOM 552 C CA . ALA A 1 80 ? 15.685 -4.936 -7.654 1.00 87.88 80 ALA A CA 1
ATOM 553 C C . ALA A 1 80 ? 15.333 -5.032 -9.150 1.00 87.88 80 ALA A C 1
ATOM 555 O O . ALA A 1 80 ? 16.222 -4.929 -9.999 1.00 87.88 80 ALA A O 1
ATOM 556 N N . GLU A 1 81 ? 14.044 -5.156 -9.472 1.00 83.69 81 GLU A N 1
ATOM 557 C CA . GLU A 1 81 ? 13.532 -5.145 -10.848 1.00 83.69 81 GLU A CA 1
ATOM 558 C C . GLU A 1 81 ? 13.780 -3.803 -11.554 1.00 83.69 81 GLU A C 1
ATOM 560 O O . GLU A 1 81 ? 14.208 -3.782 -12.706 1.00 83.69 81 GLU A O 1
ATOM 565 N N . LEU A 1 82 ? 13.587 -2.671 -10.866 1.00 82.88 82 LEU A N 1
ATOM 566 C CA . LEU A 1 82 ? 13.905 -1.347 -11.413 1.00 82.88 82 LEU A CA 1
ATOM 567 C C . LEU A 1 82 ? 15.404 -1.168 -11.671 1.00 82.88 82 LEU A C 1
ATOM 569 O O . LEU A 1 82 ? 15.782 -0.603 -12.694 1.00 82.88 82 LEU A O 1
ATOM 573 N N . ASN A 1 83 ? 16.264 -1.661 -10.778 1.00 86.44 83 ASN A N 1
ATOM 574 C CA . ASN A 1 83 ? 17.712 -1.575 -10.965 1.00 86.44 83 ASN A CA 1
ATOM 575 C C . ASN A 1 83 ? 18.187 -2.409 -12.161 1.00 86.44 83 ASN A C 1
ATOM 577 O O . ASN A 1 83 ? 19.023 -1.945 -12.933 1.00 86.44 83 ASN A O 1
ATOM 581 N N . THR A 1 84 ? 17.642 -3.616 -12.335 1.00 86.75 84 THR A N 1
ATOM 582 C CA . THR A 1 84 ? 17.942 -4.455 -13.509 1.00 86.75 84 THR A CA 1
ATOM 583 C C . THR A 1 84 ? 17.429 -3.810 -14.793 1.00 86.75 84 THR A C 1
ATOM 585 O O . THR A 1 84 ? 18.191 -3.664 -15.741 1.00 86.75 84 THR A O 1
ATOM 588 N N . ALA A 1 85 ? 16.198 -3.297 -14.792 1.00 79.69 85 ALA A N 1
ATOM 589 C CA . ALA A 1 85 ? 15.646 -2.535 -15.910 1.00 79.69 85 ALA A CA 1
ATOM 590 C C . ALA A 1 85 ? 16.484 -1.299 -16.289 1.00 79.69 85 ALA A C 1
ATOM 592 O O . ALA A 1 85 ? 16.690 -1.025 -17.471 1.00 79.69 85 ALA A O 1
ATOM 593 N N . ALA A 1 86 ? 16.970 -0.545 -15.299 1.00 82.88 86 ALA A N 1
ATOM 594 C CA . ALA A 1 86 ? 17.806 0.629 -15.527 1.00 82.88 86 ALA A CA 1
ATOM 595 C C . ALA A 1 86 ? 19.170 0.253 -16.125 1.00 82.88 86 ALA A C 1
ATOM 597 O O . ALA A 1 86 ? 19.644 0.939 -17.031 1.00 82.88 86 ALA A O 1
ATOM 598 N N . ALA A 1 87 ? 19.774 -0.843 -15.656 1.00 86.81 87 ALA A N 1
ATOM 599 C CA . ALA A 1 87 ? 21.014 -1.370 -16.220 1.00 86.81 87 ALA A CA 1
ATOM 600 C C . ALA A 1 87 ? 20.822 -1.838 -17.673 1.00 86.81 87 ALA A C 1
ATOM 602 O O . ALA A 1 87 ? 21.618 -1.481 -18.539 1.00 86.81 87 ALA A O 1
ATOM 603 N N . ASP A 1 88 ? 19.731 -2.552 -17.960 1.00 81.31 88 ASP A N 1
ATOM 604 C CA . ASP A 1 88 ? 19.405 -3.021 -19.312 1.00 81.31 88 ASP A CA 1
ATOM 605 C C . ASP A 1 88 ? 19.154 -1.860 -20.289 1.00 81.31 88 ASP A C 1
ATOM 607 O O . ASP A 1 88 ? 19.528 -1.937 -21.463 1.00 81.31 88 ASP A O 1
ATOM 611 N N . LEU A 1 89 ? 18.528 -0.774 -19.816 1.00 81.12 89 LEU A N 1
ATOM 612 C CA . LEU A 1 89 ? 18.315 0.449 -20.592 1.00 81.12 89 LEU A CA 1
ATOM 613 C C . LEU A 1 89 ? 19.636 1.176 -20.872 1.00 81.12 89 LEU A C 1
ATOM 615 O O . LEU A 1 89 ? 19.838 1.653 -21.986 1.00 81.12 89 LEU A O 1
ATOM 619 N N . ALA A 1 90 ? 20.522 1.272 -19.877 1.00 85.94 90 ALA A N 1
ATOM 620 C CA . ALA A 1 90 ? 21.845 1.865 -20.054 1.00 85.94 90 ALA A CA 1
ATOM 621 C C . ALA A 1 90 ? 22.655 1.081 -21.096 1.00 85.94 90 ALA A C 1
ATOM 623 O O . ALA A 1 90 ? 23.089 1.665 -22.081 1.00 85.94 90 ALA A O 1
ATOM 624 N N . ALA A 1 91 ? 22.715 -0.248 -20.968 1.00 84.81 91 ALA A N 1
ATOM 625 C CA . ALA A 1 91 ? 23.395 -1.108 -21.934 1.00 84.81 91 ALA A CA 1
ATOM 626 C C . ALA A 1 91 ? 22.809 -0.996 -23.355 1.00 84.81 91 ALA A C 1
ATOM 628 O O . ALA A 1 91 ? 23.543 -1.051 -24.337 1.00 84.81 91 ALA A O 1
ATOM 629 N N . ALA A 1 92 ? 21.487 -0.828 -23.484 1.00 78.75 92 ALA A N 1
ATOM 630 C CA . ALA A 1 92 ? 20.855 -0.604 -24.784 1.00 78.75 92 ALA A CA 1
ATOM 631 C C . ALA A 1 92 ? 21.231 0.757 -25.395 1.00 78.75 92 ALA A C 1
ATOM 633 O O . ALA A 1 92 ? 21.437 0.841 -26.601 1.00 78.75 92 ALA A O 1
ATOM 634 N N . ARG A 1 93 ? 21.331 1.814 -24.578 1.00 83.44 93 ARG A N 1
ATOM 635 C CA . ARG A 1 93 ? 21.758 3.147 -25.033 1.00 83.44 93 ARG A CA 1
ATOM 636 C C . ARG A 1 93 ? 23.214 3.161 -25.466 1.00 83.44 93 ARG A C 1
ATOM 638 O O . ARG A 1 93 ? 23.503 3.724 -26.515 1.00 83.44 93 ARG A O 1
ATOM 645 N N . ASP A 1 94 ? 24.081 2.526 -24.687 1.00 87.75 94 ASP A N 1
ATOM 646 C CA . ASP A 1 94 ? 25.498 2.396 -25.019 1.00 87.75 94 ASP A CA 1
ATOM 647 C C . ASP A 1 94 ? 25.654 1.647 -26.352 1.00 87.75 94 ASP A C 1
ATOM 649 O O . ASP A 1 94 ? 26.311 2.144 -27.259 1.00 87.75 94 ASP A O 1
ATOM 653 N N . GLY A 1 95 ? 24.927 0.536 -26.540 1.00 83.62 95 GLY A N 1
ATOM 654 C CA . GLY A 1 95 ? 24.928 -0.199 -27.809 1.00 83.62 95 GLY A CA 1
ATOM 655 C C . GLY A 1 95 ? 24.426 0.610 -29.015 1.00 83.62 95 GLY A C 1
ATOM 656 O O . GLY A 1 95 ? 24.979 0.476 -30.103 1.00 83.62 95 GLY A O 1
ATOM 657 N N . CYS A 1 96 ? 23.414 1.471 -28.847 1.00 80.44 96 CYS A N 1
ATOM 658 C CA . CYS A 1 96 ? 22.993 2.390 -29.914 1.00 80.44 96 CYS A CA 1
ATOM 659 C C . CYS A 1 96 ? 24.069 3.440 -30.223 1.00 80.44 96 CYS A C 1
ATOM 661 O O . CYS A 1 96 ? 24.335 3.700 -31.392 1.00 80.44 96 CYS A O 1
ATOM 663 N N . ALA A 1 97 ? 24.699 4.022 -29.199 1.00 85.75 97 ALA A N 1
ATOM 664 C CA . ALA A 1 97 ? 25.754 5.017 -29.383 1.00 85.75 97 ALA A CA 1
ATOM 665 C C . ALA A 1 97 ? 26.985 4.420 -30.087 1.00 85.75 97 ALA A C 1
ATOM 667 O O . ALA A 1 97 ? 27.548 5.050 -30.983 1.00 85.75 97 ALA A O 1
ATOM 668 N N . ASP A 1 98 ? 27.364 3.190 -29.731 1.00 86.25 98 ASP A N 1
ATOM 669 C CA . ASP A 1 98 ? 28.445 2.452 -30.387 1.00 86.25 98 ASP A CA 1
ATOM 670 C C . ASP A 1 98 ? 28.117 2.182 -31.866 1.00 86.25 98 ASP A C 1
ATOM 672 O O . ASP A 1 98 ? 28.962 2.396 -32.738 1.00 86.25 98 ASP A O 1
ATOM 676 N N . ALA A 1 99 ? 26.877 1.779 -32.168 1.00 79.69 99 ALA A N 1
ATOM 677 C CA . ALA A 1 99 ? 26.427 1.544 -33.539 1.00 79.69 99 ALA A CA 1
ATOM 678 C C . ALA A 1 99 ? 26.372 2.838 -34.376 1.00 79.69 99 ALA A C 1
ATOM 680 O O . ALA A 1 99 ? 26.778 2.841 -35.537 1.00 79.69 99 ALA A O 1
ATOM 681 N N . GLU A 1 100 ? 25.927 3.957 -33.795 1.00 84.31 100 GLU A N 1
ATOM 682 C CA . GLU A 1 100 ? 25.945 5.273 -34.449 1.00 84.31 100 GLU A CA 1
ATOM 683 C C . GLU A 1 100 ? 27.376 5.745 -34.745 1.00 84.31 100 GLU A C 1
ATOM 685 O O . GLU A 1 100 ? 27.651 6.262 -35.830 1.00 84.31 100 GLU A O 1
ATOM 690 N N . ALA A 1 101 ? 28.309 5.537 -33.811 1.00 89.94 101 ALA A N 1
ATOM 691 C CA . ALA A 1 101 ? 29.717 5.872 -34.009 1.00 89.94 101 ALA A CA 1
ATOM 692 C C . ALA A 1 101 ? 30.370 5.006 -35.102 1.00 89.94 101 ALA A C 1
ATOM 694 O O . ALA A 1 101 ? 31.123 5.523 -35.938 1.00 89.94 101 ALA A O 1
ATOM 695 N N . ALA A 1 102 ? 30.064 3.705 -35.124 1.00 85.00 102 ALA A N 1
ATOM 696 C CA . ALA A 1 102 ? 30.504 2.794 -36.177 1.00 85.00 102 ALA A CA 1
ATOM 697 C C . ALA A 1 102 ? 29.969 3.227 -37.551 1.00 85.00 102 ALA A C 1
ATOM 699 O O . ALA A 1 102 ? 30.745 3.328 -38.503 1.00 85.00 102 ALA A O 1
ATOM 700 N N . LEU A 1 103 ? 28.683 3.585 -37.635 1.00 85.88 103 LEU A N 1
ATOM 701 C CA . LEU A 1 103 ? 28.069 4.079 -38.867 1.00 85.88 103 LEU A CA 1
ATOM 702 C C . LEU A 1 103 ? 28.731 5.371 -39.355 1.00 85.88 103 LEU A C 1
ATOM 704 O O . LEU A 1 103 ? 29.109 5.462 -40.520 1.00 85.88 103 LEU A O 1
ATOM 708 N N . ALA A 1 104 ? 28.938 6.347 -38.468 1.00 89.75 104 ALA A N 1
ATOM 709 C CA . ALA A 1 104 ? 29.592 7.605 -38.824 1.00 89.75 104 ALA A CA 1
ATOM 710 C C . ALA A 1 104 ? 31.026 7.390 -39.348 1.00 89.75 104 ALA A C 1
ATOM 712 O O . ALA A 1 104 ? 31.472 8.081 -40.266 1.00 89.75 104 ALA A O 1
ATOM 713 N N . THR A 1 105 ? 31.744 6.410 -38.792 1.00 91.06 105 THR A N 1
ATOM 714 C CA . THR A 1 105 ? 33.096 6.039 -39.238 1.00 91.06 105 THR A CA 1
ATOM 715 C C . THR A 1 105 ? 33.067 5.371 -40.617 1.00 91.06 105 THR A C 1
ATOM 717 O O . THR A 1 105 ? 33.859 5.728 -41.493 1.00 91.06 105 THR A O 1
ATOM 720 N N . ALA A 1 106 ? 32.131 4.447 -40.843 1.00 83.88 106 ALA A N 1
ATOM 721 C CA . ALA A 1 106 ? 31.956 3.768 -42.126 1.00 83.88 106 ALA A CA 1
ATOM 722 C C . ALA A 1 106 ? 31.524 4.746 -43.240 1.00 83.88 106 ALA A C 1
ATOM 724 O O . ALA A 1 106 ? 32.080 4.746 -44.335 1.00 83.88 106 ALA A O 1
ATOM 725 N N . GLU A 1 107 ? 30.605 5.670 -42.954 1.00 88.19 107 GLU A N 1
ATOM 726 C CA . GLU A 1 107 ? 30.199 6.706 -43.913 1.00 88.19 107 GLU A CA 1
ATOM 727 C C . GLU A 1 107 ? 31.330 7.703 -44.207 1.00 88.19 107 GLU A C 1
ATOM 729 O O . GLU A 1 107 ? 31.498 8.136 -45.350 1.00 88.19 107 GLU A O 1
ATOM 734 N N . GLY A 1 108 ? 32.142 8.042 -43.200 1.00 90.50 108 GLY A N 1
ATOM 735 C CA . GLY A 1 108 ? 33.314 8.903 -43.366 1.00 90.50 108 GLY A CA 1
ATOM 736 C C . GLY A 1 108 ? 34.393 8.276 -44.253 1.00 90.50 108 GLY A C 1
ATOM 737 O O . GLY A 1 108 ? 34.906 8.937 -45.157 1.00 90.50 108 GLY A O 1
ATOM 738 N N . THR A 1 109 ? 34.705 6.997 -44.033 1.00 88.00 109 THR A N 1
ATOM 739 C CA . THR A 1 109 ? 35.656 6.241 -44.870 1.00 88.00 109 THR A CA 1
ATOM 740 C C . THR A 1 109 ? 35.139 6.073 -46.297 1.00 88.00 109 THR A C 1
ATOM 742 O O . THR A 1 109 ? 35.889 6.302 -47.246 1.00 88.00 109 THR A O 1
ATOM 745 N N . HIS A 1 110 ? 33.840 5.809 -46.471 1.00 87.81 110 HIS A N 1
ATOM 746 C CA . HIS A 1 110 ? 33.214 5.744 -47.791 1.00 87.81 110 HIS A CA 1
ATOM 747 C C . HIS A 1 110 ? 33.300 7.086 -48.521 1.00 87.81 110 HIS A C 1
ATOM 749 O O . HIS A 1 110 ? 33.687 7.140 -49.688 1.00 87.81 110 HIS A O 1
ATOM 755 N N . GLY A 1 111 ? 33.019 8.190 -47.825 1.00 88.69 111 GLY A N 1
ATOM 756 C CA . GLY A 1 111 ? 33.173 9.536 -48.371 1.00 88.69 111 GLY A CA 1
ATOM 757 C C . GLY A 1 111 ? 34.605 9.849 -48.821 1.00 88.69 111 GLY A C 1
ATOM 758 O O . GLY A 1 111 ? 34.781 10.454 -49.880 1.00 88.69 111 GLY A O 1
ATOM 759 N N . ALA A 1 112 ? 35.616 9.416 -48.061 1.00 90.75 112 ALA A N 1
ATOM 760 C CA . ALA A 1 112 ? 37.025 9.600 -48.410 1.00 90.75 112 ALA A CA 1
ATOM 761 C C . ALA A 1 112 ? 37.414 8.818 -49.677 1.00 90.75 112 ALA A C 1
ATOM 763 O O . ALA A 1 112 ? 37.944 9.414 -50.612 1.00 90.75 112 ALA A O 1
ATOM 764 N N . LEU A 1 113 ? 37.053 7.533 -49.770 1.00 87.12 113 LEU A N 1
ATOM 765 C CA . LEU A 1 113 ? 37.329 6.714 -50.959 1.00 87.12 113 LEU A CA 1
ATOM 766 C C . LEU A 1 113 ? 36.606 7.228 -52.214 1.00 87.12 113 LEU A C 1
ATOM 768 O O . LEU A 1 113 ? 37.140 7.154 -53.319 1.00 87.12 113 LEU A O 1
ATOM 772 N N . VAL A 1 114 ? 35.404 7.805 -52.075 1.00 91.38 114 VAL A N 1
ATOM 773 C CA . VAL A 1 114 ? 34.707 8.452 -53.202 1.00 91.38 114 VAL A CA 1
ATOM 774 C C . VAL A 1 114 ? 35.493 9.657 -53.726 1.00 91.38 114 VAL A C 1
ATOM 776 O O . VAL A 1 114 ? 35.482 9.908 -54.934 1.00 91.38 114 VAL A O 1
ATOM 779 N N . LEU A 1 115 ? 36.144 10.422 -52.845 1.00 92.31 115 LEU A N 1
ATOM 780 C CA . LEU A 1 115 ? 37.007 11.533 -53.248 1.00 92.31 115 LEU A CA 1
ATOM 781 C C . LEU A 1 115 ? 38.279 11.018 -53.924 1.00 92.31 115 LEU A C 1
ATOM 783 O O . LEU A 1 115 ? 38.579 11.479 -55.021 1.00 92.31 115 LEU A O 1
ATOM 787 N N . GLU A 1 116 ? 38.942 10.010 -53.354 1.00 89.50 116 GLU A N 1
ATOM 788 C CA . GLU A 1 116 ? 40.132 9.391 -53.957 1.00 89.50 116 GLU A CA 1
ATOM 789 C C . GLU A 1 116 ? 39.836 8.799 -55.343 1.00 89.50 116 GLU A C 1
ATOM 791 O O . GLU A 1 116 ? 40.604 9.001 -56.281 1.00 89.50 116 GLU A O 1
ATOM 796 N N . LEU A 1 117 ? 38.681 8.148 -55.532 1.00 88.00 117 LEU A N 1
ATOM 797 C CA . LEU A 1 117 ? 38.255 7.662 -56.848 1.00 88.00 117 LEU A CA 1
ATOM 798 C C . LEU A 1 117 ? 38.062 8.808 -57.853 1.00 88.00 117 LEU A C 1
ATOM 800 O O . LEU A 1 117 ? 38.343 8.643 -59.042 1.00 88.00 117 LEU A O 1
ATOM 804 N N . ARG A 1 118 ? 37.544 9.961 -57.412 1.00 89.69 118 ARG A N 1
ATOM 805 C CA . ARG A 1 118 ? 37.391 11.136 -58.285 1.00 89.69 118 ARG A CA 1
ATOM 806 C C . ARG A 1 118 ? 38.748 11.710 -58.670 1.00 89.69 118 ARG A C 1
ATOM 808 O O . ARG A 1 118 ? 38.966 11.935 -59.853 1.00 89.69 118 ARG A O 1
ATOM 815 N N . GLU A 1 119 ? 39.648 11.871 -57.707 1.00 90.12 119 GLU A N 1
ATOM 816 C CA . GLU A 1 119 ? 41.012 12.346 -57.952 1.00 90.12 119 GLU A CA 1
ATOM 817 C C . GLU A 1 119 ? 41.759 11.402 -58.903 1.00 90.12 119 GLU A C 1
ATOM 819 O O . GLU A 1 119 ? 42.292 11.852 -59.913 1.00 90.12 119 GLU A O 1
ATOM 824 N N . ALA A 1 120 ? 41.683 10.085 -58.683 1.00 84.56 120 ALA A N 1
ATOM 825 C CA . ALA A 1 120 ? 42.283 9.088 -59.569 1.00 84.56 120 ALA A CA 1
ATOM 826 C C . ALA A 1 120 ? 41.710 9.134 -61.000 1.00 84.56 120 ALA A C 1
ATOM 828 O O . ALA A 1 120 ? 42.445 8.945 -61.971 1.00 84.56 120 ALA A O 1
ATOM 829 N N . ARG A 1 121 ? 40.406 9.405 -61.16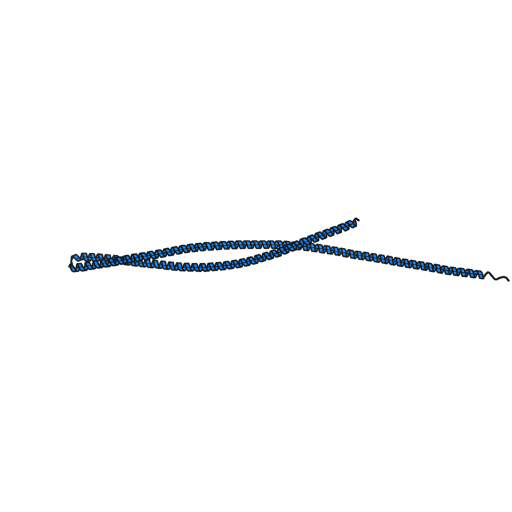1 1.00 84.62 121 ARG A N 1
ATOM 830 C CA . ARG A 1 121 ? 39.780 9.607 -62.481 1.00 84.62 121 ARG A CA 1
ATOM 831 C C . ARG A 1 121 ? 40.267 10.873 -63.171 1.00 84.62 121 ARG A C 1
ATOM 833 O O . ARG A 1 121 ? 40.505 10.839 -64.378 1.00 84.62 121 ARG A O 1
ATOM 840 N N . ASP A 1 122 ? 40.388 11.967 -62.430 1.00 86.69 122 ASP A N 1
ATOM 841 C CA . ASP A 1 122 ? 40.865 13.241 -62.961 1.00 86.69 122 ASP A CA 1
ATOM 842 C C . ASP A 1 122 ? 42.343 13.125 -63.375 1.00 86.69 122 ASP A C 1
ATOM 844 O O . ASP A 1 122 ? 42.694 13.495 -64.495 1.00 86.69 122 ASP A O 1
ATOM 848 N N . GLU A 1 123 ? 43.185 12.482 -62.559 1.00 82.62 123 GLU A N 1
ATOM 849 C CA . GLU A 1 123 ? 44.576 12.150 -62.900 1.00 82.62 123 GLU A CA 1
ATOM 850 C C . GLU A 1 123 ? 44.666 11.250 -64.141 1.00 82.62 123 GLU A C 1
ATOM 852 O O . GLU A 1 123 ? 45.467 11.505 -65.045 1.00 82.62 123 GLU A O 1
ATOM 857 N N . ALA A 1 124 ? 43.820 10.218 -64.237 1.00 79.19 124 ALA A N 1
ATOM 858 C CA . ALA A 1 124 ? 43.753 9.355 -65.415 1.00 79.19 124 ALA A CA 1
ATOM 859 C C . ALA A 1 124 ? 43.377 10.147 -66.681 1.00 79.19 124 ALA A C 1
ATOM 861 O O . ALA A 1 124 ? 43.957 9.929 -67.751 1.00 79.19 124 ALA A O 1
ATOM 862 N N . ALA A 1 125 ? 42.439 11.093 -66.566 1.00 82.56 125 ALA A N 1
ATOM 863 C CA . ALA A 1 125 ? 42.039 11.974 -67.657 1.00 82.56 125 ALA A CA 1
ATOM 864 C C . ALA A 1 125 ? 43.158 12.954 -68.056 1.00 82.56 125 ALA A C 1
ATOM 866 O O . ALA A 1 125 ? 43.377 13.176 -69.249 1.00 82.56 125 ALA A O 1
ATOM 867 N N . GLU A 1 126 ? 43.907 13.499 -67.094 1.00 81.62 126 GLU A N 1
ATOM 868 C CA . GLU A 1 126 ? 45.070 14.357 -67.351 1.00 81.62 126 GLU A CA 1
ATOM 869 C C . GLU A 1 126 ? 46.218 13.595 -68.027 1.00 81.62 126 GLU A C 1
ATOM 871 O O . GLU A 1 126 ? 46.796 14.087 -69.001 1.00 81.62 126 GLU A O 1
ATOM 876 N N . VAL A 1 127 ? 46.520 12.372 -67.577 1.00 75.19 127 VAL A N 1
ATOM 877 C CA . VAL A 1 127 ? 47.509 11.486 -68.214 1.00 75.19 127 VAL A CA 1
ATOM 878 C C . VAL A 1 127 ? 47.090 11.157 -69.648 1.00 75.19 127 VAL A C 1
ATOM 880 O O . VAL A 1 127 ? 47.918 11.236 -70.560 1.00 75.19 127 VAL A O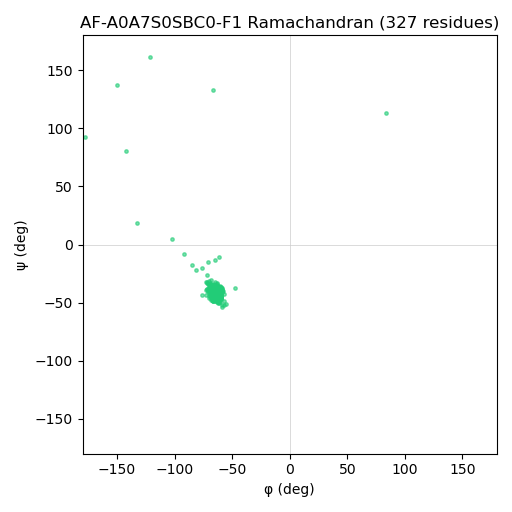 1
ATOM 883 N N . ALA A 1 128 ? 45.805 10.867 -69.873 1.00 73.44 128 ALA A N 1
ATOM 884 C CA . ALA A 1 128 ? 45.257 10.640 -71.207 1.00 73.44 128 ALA A CA 1
ATOM 885 C C . ALA A 1 128 ? 45.334 11.896 -72.101 1.00 73.44 128 ALA A C 1
ATOM 887 O O . ALA A 1 128 ? 45.621 11.785 -73.292 1.00 73.44 128 ALA A O 1
ATOM 888 N N . ALA A 1 129 ? 45.141 13.098 -71.550 1.00 75.69 129 ALA A N 1
ATOM 889 C CA . ALA A 1 129 ? 45.265 14.355 -72.291 1.00 75.69 129 ALA A CA 1
ATOM 890 C C . ALA A 1 129 ? 46.731 14.715 -72.617 1.00 75.69 129 ALA A C 1
ATOM 892 O O . ALA A 1 129 ? 47.035 15.178 -73.720 1.00 75.69 129 ALA A O 1
ATOM 893 N N . ALA A 1 130 ? 47.661 14.465 -71.691 1.00 69.81 130 ALA A N 1
ATOM 894 C CA . ALA A 1 130 ? 49.099 14.686 -71.872 1.00 69.81 130 ALA A CA 1
ATOM 895 C C . ALA A 1 130 ? 49.752 13.676 -72.839 1.00 69.81 130 ALA A C 1
ATOM 897 O O . ALA A 1 130 ? 50.865 13.904 -73.328 1.00 69.81 130 ALA A O 1
ATOM 898 N N . ALA A 1 131 ? 49.055 12.578 -73.149 1.00 64.25 131 ALA A N 1
ATOM 899 C CA . ALA A 1 131 ? 49.519 11.506 -74.020 1.00 64.25 131 ALA A CA 1
ATOM 900 C C . ALA A 1 131 ? 49.740 11.908 -75.489 1.00 64.25 131 ALA A C 1
ATOM 902 O O . ALA A 1 131 ? 50.405 11.186 -76.227 1.00 64.25 131 ALA A O 1
ATOM 903 N N . ALA A 1 132 ? 49.257 13.076 -75.921 1.00 62.88 132 ALA A N 1
ATOM 904 C CA . ALA A 1 132 ? 49.313 13.519 -77.316 1.00 62.88 132 ALA A CA 1
ATOM 905 C C . ALA A 1 132 ? 50.736 13.679 -77.916 1.00 62.88 132 ALA A C 1
ATOM 907 O O . ALA A 1 132 ? 50.852 13.855 -79.126 1.00 62.88 132 ALA A O 1
ATOM 908 N N . ASN A 1 133 ? 51.813 13.622 -77.111 1.00 60.41 133 ASN A N 1
ATOM 909 C CA . ASN A 1 133 ? 53.199 13.898 -77.540 1.00 60.41 133 ASN A CA 1
ATOM 910 C C . ASN A 1 133 ? 54.262 12.853 -77.096 1.00 60.41 133 ASN A C 1
ATOM 912 O O . ASN A 1 133 ? 55.452 13.175 -77.078 1.00 60.41 133 ASN A O 1
ATOM 916 N N . ARG A 1 134 ? 53.887 11.621 -76.713 1.00 60.56 134 ARG A N 1
ATOM 917 C CA . ARG A 1 134 ? 54.821 10.574 -76.215 1.00 60.56 134 ARG A CA 1
ATOM 918 C C . ARG A 1 134 ? 54.788 9.278 -77.053 1.00 60.56 134 ARG A C 1
ATOM 920 O O . ARG A 1 134 ? 53.838 9.074 -77.801 1.00 60.56 134 ARG A O 1
ATOM 927 N N . PRO A 1 135 ? 55.814 8.402 -76.966 1.00 61.38 135 PRO A N 1
ATOM 928 C CA . PRO A 1 135 ? 55.813 7.110 -77.661 1.00 61.38 135 PRO A CA 1
ATOM 929 C C . PRO A 1 135 ? 54.728 6.159 -77.114 1.00 61.38 135 PRO A C 1
ATOM 931 O O . PRO A 1 135 ? 54.629 5.959 -75.906 1.00 61.38 135 PRO A O 1
ATOM 934 N N . GLU A 1 136 ? 53.964 5.524 -78.013 1.00 61.72 136 GLU A N 1
ATOM 935 C CA . GLU A 1 136 ? 52.763 4.701 -77.729 1.00 61.72 136 GLU A CA 1
ATOM 936 C C . GLU A 1 136 ? 52.932 3.666 -76.597 1.00 61.72 136 GLU A C 1
ATOM 938 O O . GLU A 1 136 ? 52.035 3.483 -75.782 1.00 61.72 136 GLU A O 1
ATOM 943 N N . ARG A 1 137 ? 54.102 3.028 -76.467 1.00 60.62 137 ARG A N 1
ATOM 944 C CA . ARG A 1 137 ? 54.322 1.959 -75.470 1.00 60.62 137 ARG A CA 1
ATOM 945 C C . ARG A 1 137 ? 54.359 2.430 -74.013 1.00 60.62 137 ARG A C 1
ATOM 947 O O . ARG A 1 137 ? 54.002 1.660 -73.128 1.00 60.62 137 ARG A O 1
ATOM 954 N N . GLU A 1 138 ? 54.820 3.652 -73.749 1.00 61.91 138 GLU A N 1
ATOM 955 C CA . GLU A 1 138 ? 54.836 4.222 -72.388 1.00 61.91 138 GLU A CA 1
ATOM 956 C C . GLU A 1 138 ? 53.460 4.787 -72.004 1.00 61.91 138 GLU A C 1
ATOM 958 O O . GLU A 1 138 ? 53.130 4.885 -70.823 1.00 61.91 138 GLU A O 1
ATOM 963 N N . LEU A 1 139 ? 52.643 5.110 -73.009 1.00 61.38 139 LEU A N 1
ATOM 964 C CA . LEU A 1 139 ? 51.276 5.601 -72.858 1.00 61.38 139 LEU A CA 1
ATOM 965 C C . LEU A 1 139 ? 50.306 4.478 -72.492 1.00 61.38 139 LEU A C 1
ATOM 967 O O . LEU A 1 139 ? 49.519 4.637 -71.561 1.00 61.38 139 LEU A O 1
ATOM 971 N N . ASP A 1 140 ? 50.431 3.326 -73.153 1.00 70.56 140 ASP A N 1
ATOM 972 C CA . ASP A 1 140 ? 49.607 2.151 -72.862 1.00 70.56 140 ASP A CA 1
ATOM 973 C C . ASP A 1 140 ? 49.844 1.623 -71.439 1.00 70.56 140 ASP A C 1
ATOM 975 O O . ASP A 1 140 ? 48.909 1.187 -70.774 1.00 70.56 140 ASP A O 1
ATOM 979 N N . ALA A 1 141 ? 51.077 1.694 -70.927 1.00 77.06 141 ALA A N 1
ATOM 980 C CA . ALA A 1 141 ? 51.386 1.234 -69.573 1.00 77.06 141 ALA A CA 1
ATOM 981 C C . ALA A 1 141 ? 50.745 2.126 -68.494 1.00 77.06 141 ALA A C 1
ATOM 983 O O . ALA A 1 141 ? 50.098 1.609 -67.584 1.00 77.06 141 ALA A O 1
ATOM 984 N N . ALA A 1 142 ? 50.878 3.451 -68.621 1.00 75.19 142 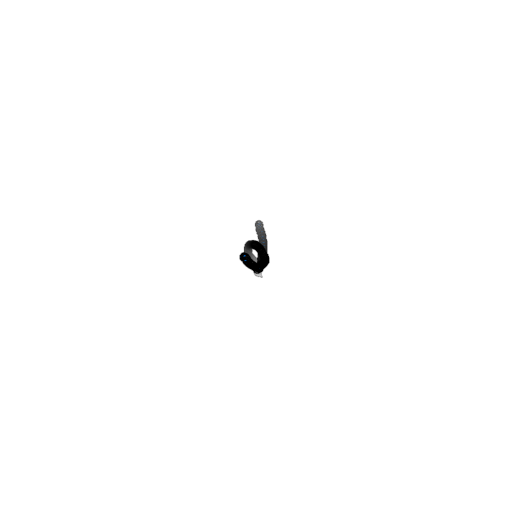ALA A N 1
ATOM 985 C CA . ALA A 1 142 ? 50.337 4.409 -67.656 1.00 75.19 142 ALA A CA 1
ATOM 986 C C . ALA A 1 142 ? 48.799 4.454 -67.669 1.00 75.19 142 ALA A C 1
ATOM 988 O O . ALA A 1 142 ? 48.175 4.498 -66.612 1.00 75.19 142 ALA A O 1
ATOM 989 N N . ALA A 1 143 ? 48.178 4.378 -68.852 1.00 76.56 143 ALA A N 1
ATOM 990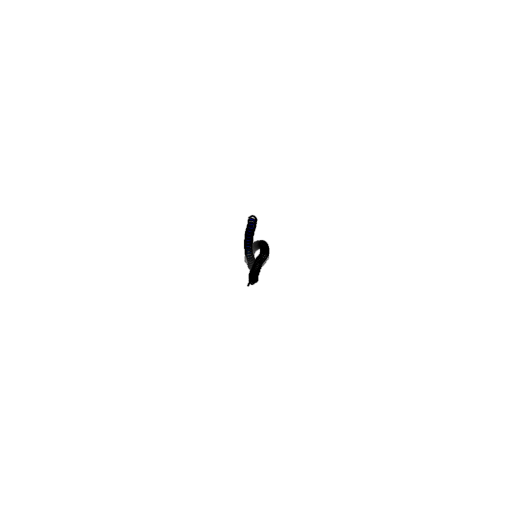 C CA . ALA A 1 143 ? 46.722 4.313 -68.975 1.00 76.56 143 ALA A CA 1
ATOM 991 C C . ALA A 1 143 ? 46.152 3.016 -68.374 1.00 76.56 143 ALA A C 1
ATOM 993 O O . ALA A 1 143 ? 45.143 3.049 -67.672 1.00 76.56 143 ALA A O 1
ATOM 994 N N . MET A 1 144 ? 46.815 1.875 -68.594 1.00 83.00 144 MET A N 1
ATOM 995 C CA . MET A 1 144 ? 46.395 0.597 -68.009 1.00 83.00 144 MET A CA 1
ATOM 996 C C . MET A 1 144 ? 46.600 0.549 -66.491 1.00 83.00 144 MET A C 1
ATOM 998 O O . MET A 1 144 ? 45.811 -0.083 -65.795 1.00 83.00 144 MET A O 1
ATOM 1002 N N . GLU A 1 145 ? 47.635 1.200 -65.959 1.00 84.75 145 GLU A N 1
ATOM 1003 C CA . GLU A 1 145 ? 47.837 1.321 -64.511 1.00 84.75 145 GLU A CA 1
ATOM 1004 C C . GLU A 1 145 ? 46.773 2.216 -63.861 1.00 84.75 145 GLU A C 1
ATOM 1006 O O . GLU A 1 145 ? 46.226 1.844 -62.826 1.00 84.75 145 GLU A O 1
ATOM 1011 N N . ALA A 1 146 ? 46.410 3.335 -64.498 1.00 80.88 146 ALA A N 1
ATOM 1012 C CA . ALA A 1 146 ? 45.335 4.210 -64.031 1.00 80.88 146 ALA A CA 1
ATOM 1013 C C . ALA A 1 146 ? 43.965 3.506 -64.032 1.00 80.88 146 ALA A C 1
ATOM 1015 O O . ALA A 1 146 ? 43.225 3.606 -63.055 1.00 80.88 146 ALA A O 1
ATOM 1016 N N . LEU A 1 147 ? 43.654 2.732 -65.082 1.00 83.44 147 LEU A N 1
ATOM 1017 C CA . LEU A 1 147 ? 42.428 1.928 -65.145 1.00 83.44 147 LEU A CA 1
ATOM 1018 C C . LEU A 1 147 ? 42.382 0.846 -64.062 1.00 83.44 147 LEU A C 1
ATOM 1020 O O . LEU A 1 147 ? 41.343 0.677 -63.434 1.00 83.44 147 LEU A O 1
ATOM 1024 N N . ARG A 1 148 ? 43.499 0.155 -63.799 1.00 88.06 148 ARG A N 1
ATOM 1025 C CA . ARG A 1 148 ? 43.572 -0.820 -62.697 1.00 88.06 148 ARG A CA 1
ATOM 1026 C C . ARG A 1 148 ? 43.330 -0.158 -61.348 1.00 88.06 148 ARG A C 1
ATOM 1028 O O . ARG A 1 148 ? 42.525 -0.657 -60.580 1.00 88.06 148 ARG A O 1
ATOM 1035 N N . ARG A 1 149 ? 43.952 1.000 -61.098 1.00 87.50 149 ARG A N 1
ATOM 1036 C CA . ARG A 1 149 ? 43.730 1.776 -59.869 1.00 87.50 149 ARG A CA 1
ATOM 1037 C C . ARG A 1 149 ? 42.265 2.181 -59.709 1.00 87.50 149 ARG A C 1
ATOM 1039 O O . ARG A 1 149 ? 41.731 2.129 -58.609 1.00 87.50 149 ARG A O 1
ATOM 1046 N N . GLU A 1 150 ? 41.609 2.566 -60.801 1.00 85.69 150 GLU A N 1
ATOM 1047 C CA . GLU A 1 150 ? 40.184 2.890 -60.785 1.00 85.69 150 GLU A CA 1
ATOM 1048 C C . GLU A 1 150 ? 39.310 1.654 -60.506 1.00 85.69 150 GLU A C 1
ATOM 1050 O O . GLU A 1 150 ? 38.341 1.740 -59.754 1.00 85.69 150 GLU A O 1
ATOM 1055 N N . GLU A 1 151 ? 39.626 0.510 -61.114 1.00 88.88 151 GLU A N 1
ATOM 1056 C CA . GLU A 1 151 ? 38.930 -0.759 -60.880 1.00 88.88 151 GLU A CA 1
ATOM 1057 C C . GLU A 1 151 ? 39.109 -1.251 -59.437 1.00 88.88 151 GLU A C 1
ATOM 1059 O O . GLU A 1 151 ? 38.117 -1.645 -58.821 1.00 88.88 151 GLU A O 1
ATOM 1064 N N . ASP A 1 152 ? 40.318 -1.142 -58.881 1.00 91.12 152 ASP A N 1
ATOM 1065 C CA . ASP A 1 152 ? 40.636 -1.478 -57.490 1.00 91.12 152 ASP A CA 1
ATOM 1066 C C . ASP A 1 152 ? 39.846 -0.579 -56.518 1.00 91.12 152 ASP A C 1
ATOM 1068 O O . ASP A 1 152 ? 39.121 -1.083 -55.662 1.00 91.12 152 ASP A O 1
ATOM 1072 N N . LEU A 1 153 ? 39.857 0.748 -56.716 1.00 85.25 153 LEU A N 1
ATOM 1073 C CA . LEU A 1 153 ? 39.084 1.692 -55.891 1.00 85.25 153 LEU A CA 1
ATOM 1074 C C . LEU A 1 153 ? 37.565 1.483 -56.011 1.00 85.25 153 LEU A C 1
ATOM 1076 O O . LEU A 1 153 ? 36.824 1.676 -55.048 1.00 85.25 153 LEU A O 1
ATOM 1080 N N . ARG A 1 154 ? 37.065 1.085 -57.189 1.00 88.94 154 ARG A N 1
ATOM 1081 C CA . ARG A 1 154 ? 35.648 0.722 -57.368 1.00 88.94 154 ARG A CA 1
ATOM 1082 C C . ARG A 1 154 ? 35.294 -0.567 -56.626 1.00 88.94 154 ARG A C 1
ATOM 1084 O O . ARG A 1 154 ? 34.169 -0.662 -56.139 1.00 88.94 154 ARG A O 1
ATOM 1091 N N . ALA A 1 155 ? 36.203 -1.540 -56.568 1.00 92.31 155 ALA A N 1
ATOM 1092 C CA . ALA A 1 155 ? 36.007 -2.764 -55.800 1.00 92.31 155 ALA A CA 1
ATOM 1093 C C . ALA A 1 155 ? 35.972 -2.457 -54.295 1.00 92.31 155 ALA A C 1
ATOM 1095 O O . ALA A 1 155 ? 34.995 -2.807 -53.640 1.00 92.31 155 ALA A O 1
ATOM 1096 N N . GLU A 1 156 ? 36.943 -1.692 -53.788 1.00 88.56 156 GLU A N 1
ATOM 1097 C CA . GLU A 1 156 ? 36.991 -1.254 -52.385 1.00 88.56 156 GLU A CA 1
ATOM 1098 C C . GLU A 1 156 ? 35.747 -0.439 -51.983 1.00 88.56 156 GLU A C 1
ATOM 1100 O O . GLU A 1 156 ? 35.170 -0.659 -50.920 1.00 88.56 156 GLU A O 1
ATOM 1105 N N . LEU A 1 157 ? 35.264 0.459 -52.852 1.00 88.56 157 LEU A N 1
ATOM 1106 C CA . LEU A 1 157 ? 34.021 1.206 -52.616 1.00 88.56 157 LEU A CA 1
ATOM 1107 C C . LEU A 1 157 ? 32.778 0.319 -52.572 1.00 88.56 157 LEU A C 1
ATOM 1109 O O . LEU A 1 157 ? 31.835 0.640 -51.849 1.00 88.56 157 LEU A O 1
ATOM 1113 N N . ASN A 1 158 ? 32.749 -0.747 -53.370 1.00 92.00 158 ASN A N 1
ATOM 1114 C CA . ASN A 1 158 ? 31.640 -1.690 -53.385 1.00 92.00 158 ASN A CA 1
ATOM 1115 C C . ASN A 1 158 ? 31.639 -2.557 -52.120 1.00 92.00 158 ASN A C 1
ATOM 1117 O O . ASN A 1 158 ? 30.589 -2.714 -51.503 1.00 92.00 158 ASN A O 1
ATOM 1121 N N . ASP A 1 159 ? 32.807 -3.043 -51.698 1.00 90.25 159 ASP A N 1
ATOM 1122 C CA . ASP A 1 159 ? 32.959 -3.792 -50.447 1.00 90.25 159 ASP A CA 1
ATOM 1123 C C . ASP A 1 159 ? 32.551 -2.922 -49.246 1.00 90.25 159 ASP A C 1
ATOM 1125 O O . ASP A 1 159 ? 31.721 -3.325 -48.432 1.00 90.25 159 ASP A O 1
ATOM 1129 N N . LEU A 1 160 ? 33.009 -1.667 -49.199 1.00 84.81 160 LEU A N 1
ATOM 1130 C CA . LEU A 1 160 ? 32.643 -0.739 -48.131 1.00 84.81 160 LEU A CA 1
ATOM 1131 C C . LEU A 1 160 ? 31.163 -0.321 -48.175 1.00 84.81 160 LEU A C 1
ATOM 1133 O O . LEU A 1 160 ? 30.569 -0.049 -47.137 1.00 84.81 160 LEU A O 1
ATOM 1137 N N . ALA A 1 161 ? 30.536 -0.263 -49.355 1.00 86.44 161 ALA A N 1
ATOM 1138 C CA . ALA A 1 161 ? 29.096 -0.017 -49.453 1.00 86.44 161 ALA A CA 1
ATOM 1139 C C . ALA A 1 161 ? 28.288 -1.158 -48.814 1.00 86.44 161 ALA A C 1
ATOM 1141 O O . ALA A 1 161 ? 27.300 -0.889 -48.130 1.00 86.44 161 ALA A O 1
ATOM 1142 N N . VAL A 1 162 ? 28.737 -2.407 -48.985 1.00 92.69 162 VAL A N 1
ATOM 1143 C CA . VAL A 1 162 ? 28.151 -3.569 -48.301 1.00 92.69 162 VAL A CA 1
ATOM 1144 C C . VAL A 1 162 ? 28.348 -3.454 -46.789 1.00 92.69 162 VAL A C 1
ATOM 1146 O O . VAL A 1 162 ? 27.372 -3.577 -46.055 1.00 92.69 162 VAL A O 1
ATOM 1149 N N . GLU A 1 163 ? 29.556 -3.130 -46.319 1.00 87.12 163 GLU A N 1
ATOM 1150 C CA . GLU A 1 163 ? 29.828 -2.940 -44.885 1.00 87.12 163 GLU A CA 1
ATOM 1151 C C . GLU A 1 163 ? 28.979 -1.812 -44.269 1.00 87.12 163 GLU A C 1
ATOM 1153 O O . GLU A 1 163 ? 28.428 -1.969 -43.181 1.00 87.12 163 GLU A O 1
ATOM 1158 N N . VAL A 1 164 ? 28.805 -0.682 -44.967 1.00 86.62 164 VAL A N 1
ATOM 1159 C CA . VAL A 1 164 ? 27.935 0.419 -44.514 1.00 86.62 164 VAL A CA 1
ATOM 1160 C C . VAL A 1 164 ? 26.484 -0.046 -44.387 1.00 86.62 164 VAL A C 1
ATOM 1162 O O . VAL A 1 164 ? 25.819 0.289 -43.406 1.00 86.62 164 VAL A O 1
ATOM 1165 N N . ASP A 1 165 ? 25.976 -0.810 -45.352 1.00 89.94 165 ASP A N 1
ATOM 1166 C CA . ASP A 1 165 ? 24.605 -1.319 -45.302 1.00 89.94 165 ASP A CA 1
ATOM 1167 C C . ASP A 1 165 ? 24.416 -2.378 -44.198 1.00 89.94 165 ASP A C 1
ATOM 1169 O O . ASP A 1 165 ? 23.372 -2.391 -43.538 1.00 89.94 165 ASP A O 1
ATOM 1173 N N . GLU A 1 166 ? 25.431 -3.202 -43.921 1.00 89.38 166 GLU A N 1
ATOM 1174 C CA . GLU A 1 166 ? 25.450 -4.127 -42.780 1.00 89.38 166 GLU A CA 1
ATOM 1175 C C . GLU A 1 166 ? 25.434 -3.373 -41.442 1.00 89.38 166 GLU A C 1
ATOM 1177 O O . GLU A 1 166 ? 24.566 -3.628 -40.603 1.00 89.38 166 GLU A O 1
ATOM 1182 N N . VAL A 1 167 ? 26.298 -2.368 -41.268 1.00 86.12 167 VAL A N 1
ATOM 1183 C CA . VAL A 1 167 ? 26.339 -1.528 -40.057 1.00 86.12 167 VAL A CA 1
ATOM 1184 C C . VAL A 1 167 ? 25.023 -0.765 -39.864 1.00 86.12 167 VAL A C 1
ATOM 1186 O O . VAL A 1 167 ? 24.526 -0.649 -38.741 1.00 86.12 167 VAL A O 1
ATOM 1189 N N . ARG A 1 168 ? 24.387 -0.290 -40.944 1.00 85.44 168 ARG A N 1
ATOM 1190 C CA . ARG A 1 168 ? 23.042 0.314 -40.881 1.00 85.44 168 ARG A CA 1
ATOM 1191 C C . ARG A 1 168 ? 21.990 -0.677 -40.399 1.00 85.44 168 ARG A C 1
ATOM 1193 O O . ARG A 1 168 ? 21.129 -0.305 -39.600 1.00 85.44 168 ARG A O 1
ATOM 1200 N N . ALA A 1 169 ? 22.037 -1.919 -40.878 1.00 89.25 169 ALA A N 1
ATOM 1201 C CA . ALA A 1 169 ? 21.115 -2.960 -40.442 1.00 89.25 169 ALA A CA 1
ATOM 1202 C C . ALA A 1 169 ? 21.312 -3.301 -38.955 1.00 89.25 169 ALA A C 1
ATOM 1204 O O . ALA A 1 169 ? 20.327 -3.438 -38.223 1.00 89.25 169 ALA A O 1
ATOM 1205 N N . GLU A 1 170 ? 22.559 -3.370 -38.487 1.00 83.81 170 GLU A N 1
ATOM 1206 C CA . GLU A 1 170 ? 22.891 -3.585 -37.076 1.00 83.81 170 GLU A CA 1
ATOM 1207 C C . GLU A 1 170 ? 22.419 -2.427 -36.185 1.00 83.81 170 GLU A C 1
ATOM 1209 O O . GLU A 1 170 ? 21.767 -2.665 -35.164 1.00 83.81 170 GLU A O 1
ATOM 1214 N N . ALA A 1 171 ? 22.651 -1.177 -36.597 1.00 77.12 171 ALA A N 1
ATOM 1215 C CA . ALA A 1 171 ? 22.176 0.008 -35.884 1.00 77.12 171 ALA A CA 1
ATOM 1216 C C . ALA A 1 171 ? 20.640 0.044 -35.788 1.00 77.12 171 ALA A C 1
ATOM 1218 O O . ALA A 1 171 ? 20.079 0.284 -34.715 1.00 77.12 171 ALA A O 1
ATOM 1219 N N . ALA A 1 172 ? 19.940 -0.271 -36.883 1.00 83.94 172 ALA A N 1
ATOM 1220 C CA . ALA A 1 172 ? 18.481 -0.358 -36.895 1.00 83.94 172 ALA A CA 1
ATOM 1221 C C . ALA A 1 172 ? 17.958 -1.479 -35.976 1.00 83.94 172 ALA A C 1
ATOM 1223 O O . ALA A 1 172 ? 16.964 -1.293 -35.268 1.00 83.94 172 ALA A O 1
ATOM 1224 N N . ALA A 1 173 ? 18.634 -2.632 -35.943 1.00 85.00 173 ALA A N 1
ATOM 1225 C CA . ALA A 1 173 ? 18.287 -3.734 -35.051 1.00 85.00 173 ALA A CA 1
ATOM 1226 C C . ALA A 1 173 ? 18.505 -3.373 -33.569 1.00 85.00 173 ALA A C 1
ATOM 1228 O O . ALA A 1 173 ? 17.656 -3.692 -32.729 1.00 85.00 173 ALA A O 1
ATOM 1229 N N . ALA A 1 174 ? 19.599 -2.677 -33.245 1.00 80.25 174 ALA A N 1
ATOM 1230 C CA . ALA A 1 174 ? 19.881 -2.183 -31.898 1.00 80.25 174 ALA A CA 1
ATOM 1231 C C . ALA A 1 174 ? 18.819 -1.173 -31.431 1.00 80.25 174 ALA A C 1
ATOM 1233 O O . ALA A 1 174 ? 18.271 -1.322 -30.334 1.00 80.25 174 ALA A O 1
ATOM 1234 N N . ALA A 1 175 ? 18.448 -0.219 -32.292 1.00 81.00 175 ALA A N 1
ATOM 1235 C CA . ALA A 1 175 ? 17.395 0.755 -32.015 1.00 81.00 175 ALA A CA 1
ATOM 1236 C C . ALA A 1 175 ? 16.035 0.079 -31.763 1.00 81.00 175 ALA A C 1
ATOM 1238 O O . ALA A 1 175 ? 15.400 0.327 -30.736 1.00 81.00 175 ALA A O 1
ATOM 1239 N N . ALA A 1 176 ? 15.624 -0.859 -32.623 1.00 85.25 176 ALA A N 1
ATOM 1240 C CA . ALA A 1 176 ? 14.374 -1.603 -32.446 1.00 85.25 176 ALA A CA 1
ATOM 1241 C C . ALA A 1 176 ? 14.360 -2.436 -31.147 1.00 85.25 176 ALA A C 1
ATOM 1243 O O . ALA A 1 176 ? 13.337 -2.534 -30.459 1.00 85.25 176 ALA A O 1
ATOM 1244 N N . ALA A 1 177 ? 15.499 -3.028 -30.771 1.00 82.38 177 ALA A N 1
ATOM 1245 C CA . ALA A 1 177 ? 15.635 -3.743 -29.507 1.00 82.38 177 ALA A CA 1
ATOM 1246 C C . ALA A 1 177 ? 15.526 -2.798 -28.298 1.00 82.38 177 ALA A C 1
ATOM 1248 O O . ALA A 1 177 ? 14.876 -3.151 -27.309 1.00 82.38 177 ALA A O 1
ATOM 1249 N N . ALA A 1 178 ? 16.120 -1.604 -28.373 1.00 77.75 178 ALA A N 1
ATOM 1250 C CA . ALA A 1 178 ? 16.019 -0.579 -27.338 1.00 77.75 178 ALA A CA 1
ATOM 1251 C C . ALA A 1 178 ? 14.575 -0.071 -27.176 1.00 77.75 178 ALA A C 1
ATOM 1253 O O . ALA A 1 178 ? 14.068 -0.028 -26.054 1.00 77.75 178 ALA A O 1
ATOM 1254 N N . GLU A 1 179 ? 13.877 0.217 -28.276 1.00 85.06 179 GLU A N 1
ATOM 1255 C CA . GLU A 1 179 ? 12.468 0.634 -28.273 1.00 85.06 179 GLU A CA 1
ATOM 1256 C C . GLU A 1 179 ? 11.546 -0.449 -27.703 1.00 85.06 179 GLU A C 1
ATOM 1258 O O . GLU A 1 179 ? 10.709 -0.173 -26.841 1.00 85.06 179 GLU A O 1
ATOM 1263 N N . SER A 1 180 ? 11.731 -1.712 -28.106 1.00 84.88 180 SER A N 1
ATOM 1264 C CA . SER A 1 180 ? 10.952 -2.826 -27.554 1.00 84.88 180 SER A CA 1
ATOM 1265 C C . SER A 1 180 ? 11.162 -2.980 -26.045 1.00 84.88 180 SER A C 1
ATOM 1267 O O . SER A 1 180 ? 10.212 -3.272 -25.309 1.00 84.88 180 SER A O 1
ATOM 1269 N N . ARG A 1 181 ? 12.392 -2.775 -25.560 1.00 81.19 181 ARG A N 1
ATOM 1270 C CA . ARG A 1 181 ? 12.695 -2.792 -24.123 1.00 81.19 181 ARG A CA 1
ATOM 1271 C C . ARG A 1 181 ? 12.040 -1.613 -23.408 1.00 81.19 181 ARG A C 1
ATOM 1273 O O . ARG A 1 181 ? 11.411 -1.841 -22.379 1.00 81.19 181 ARG A O 1
ATOM 1280 N N . ALA A 1 182 ? 12.113 -0.404 -23.963 1.00 81.31 182 ALA A N 1
ATOM 1281 C CA . ALA A 1 182 ? 11.454 0.778 -23.407 1.00 81.31 182 ALA A CA 1
ATOM 1282 C C . ALA A 1 182 ? 9.936 0.568 -23.267 1.00 81.31 182 ALA A C 1
ATOM 1284 O O . ALA A 1 182 ? 9.403 0.718 -22.169 1.00 81.31 182 ALA A O 1
ATOM 1285 N N . ALA A 1 183 ? 9.265 0.080 -24.315 1.00 83.94 183 ALA A N 1
ATOM 1286 C CA . ALA A 1 183 ? 7.829 -0.211 -24.284 1.00 83.94 183 ALA A CA 1
ATOM 1287 C C . ALA A 1 183 ? 7.450 -1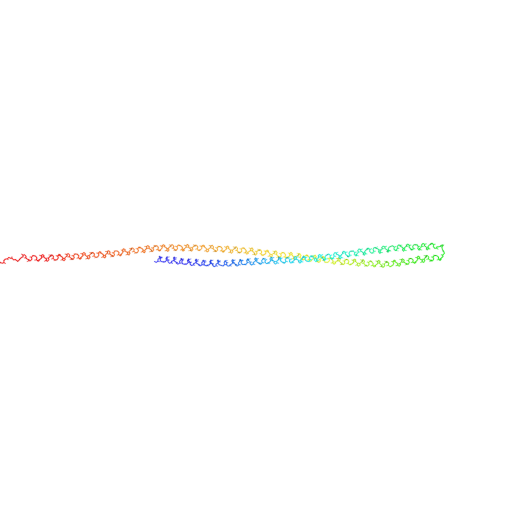.260 -23.216 1.00 83.94 183 ALA A C 1
ATOM 1289 O O . ALA A 1 183 ? 6.426 -1.141 -22.540 1.00 83.94 183 ALA A O 1
ATOM 1290 N N . ARG A 1 184 ? 8.289 -2.288 -23.009 1.00 83.69 184 ARG A N 1
ATOM 1291 C CA . ARG A 1 184 ? 8.083 -3.273 -21.928 1.00 83.69 184 ARG A CA 1
ATOM 1292 C C . ARG A 1 184 ? 8.221 -2.645 -20.543 1.00 83.69 184 ARG A C 1
ATOM 1294 O O . ARG A 1 184 ? 7.458 -3.005 -19.647 1.00 83.69 184 ARG A O 1
ATOM 1301 N N . LEU A 1 185 ? 9.183 -1.743 -20.352 1.00 82.25 185 LEU A N 1
ATOM 1302 C CA . LEU A 1 185 ? 9.367 -1.037 -19.082 1.00 82.25 185 LEU A CA 1
ATOM 1303 C C . LEU A 1 185 ? 8.206 -0.086 -18.790 1.00 82.25 185 LEU A C 1
ATOM 1305 O O . LEU A 1 185 ? 7.730 -0.056 -17.659 1.00 82.25 185 LEU A O 1
ATOM 1309 N N . GLU A 1 186 ? 7.696 0.616 -19.799 1.00 86.00 186 GLU A N 1
ATOM 1310 C CA . GLU A 1 186 ? 6.505 1.462 -19.673 1.00 86.00 186 GLU A CA 1
ATOM 1311 C C . GLU A 1 186 ? 5.262 0.651 -19.281 1.00 86.00 186 GLU A C 1
ATOM 1313 O O . GLU A 1 186 ? 4.554 1.032 -18.348 1.00 86.00 186 GLU A O 1
ATOM 1318 N N . SER A 1 187 ? 5.035 -0.511 -19.910 1.00 86.31 187 SER A N 1
ATOM 1319 C CA . SER A 1 187 ? 3.940 -1.420 -19.528 1.00 86.31 187 SER A CA 1
ATOM 1320 C C . SER A 1 187 ? 4.071 -1.886 -18.078 1.00 86.31 187 SER A C 1
ATOM 1322 O O . SER A 1 187 ? 3.110 -1.827 -17.314 1.00 86.31 187 SER A O 1
ATOM 1324 N N . ARG A 1 188 ? 5.276 -2.299 -17.664 1.00 81.88 188 ARG A N 1
ATOM 1325 C CA . ARG A 1 188 ? 5.538 -2.731 -16.283 1.00 81.88 188 ARG A CA 1
ATOM 1326 C C . ARG A 1 188 ? 5.353 -1.601 -15.273 1.00 81.88 188 ARG A C 1
ATOM 1328 O O . ARG A 1 188 ? 4.836 -1.849 -14.189 1.00 81.88 188 ARG A O 1
ATOM 1335 N N . LEU A 1 189 ? 5.741 -0.371 -15.616 1.00 81.81 189 LEU A N 1
ATOM 1336 C CA . LEU A 1 189 ? 5.493 0.808 -14.781 1.00 81.81 189 LEU A CA 1
ATOM 1337 C C . LEU A 1 189 ? 3.991 1.064 -14.623 1.00 81.81 189 LEU A C 1
ATOM 1339 O O . LEU A 1 189 ? 3.528 1.242 -13.498 1.00 81.81 189 LEU A O 1
ATOM 1343 N N . ALA A 1 190 ? 3.223 0.998 -15.712 1.00 85.31 190 ALA A N 1
ATOM 1344 C CA . ALA A 1 190 ? 1.771 1.153 -15.665 1.00 85.31 190 ALA A CA 1
ATOM 1345 C C . ALA A 1 190 ? 1.095 0.057 -14.816 1.00 85.31 190 ALA A C 1
ATOM 1347 O O . ALA A 1 190 ? 0.222 0.353 -13.997 1.00 85.31 190 ALA A O 1
ATOM 1348 N N . GLU A 1 191 ? 1.526 -1.199 -14.958 1.00 83.06 191 GLU A N 1
ATOM 1349 C CA . GLU A 1 191 ? 1.055 -2.324 -14.140 1.00 83.06 191 GLU A CA 1
ATOM 1350 C C . GLU A 1 191 ? 1.404 -2.145 -12.655 1.00 83.06 191 GLU A C 1
ATOM 1352 O O . GLU A 1 191 ? 0.555 -2.365 -11.785 1.00 83.06 191 GLU A O 1
ATOM 1357 N N . ALA A 1 192 ? 2.628 -1.708 -12.345 1.00 76.38 192 ALA A N 1
ATOM 1358 C CA . ALA A 1 192 ? 3.069 -1.451 -10.978 1.00 76.38 192 ALA A CA 1
ATOM 1359 C C . ALA A 1 192 ? 2.298 -0.288 -10.333 1.00 76.38 192 ALA A C 1
ATOM 1361 O O . ALA A 1 192 ? 1.894 -0.393 -9.170 1.00 76.38 192 ALA A O 1
ATOM 1362 N N . ASP A 1 193 ? 2.032 0.790 -11.074 1.00 81.44 193 ASP A N 1
ATOM 1363 C CA . ASP A 1 193 ? 1.223 1.911 -10.593 1.00 81.44 193 ASP A CA 1
ATOM 1364 C C . ASP A 1 193 ? -0.240 1.511 -10.367 1.00 81.44 193 ASP A C 1
ATOM 1366 O O . ASP A 1 193 ? -0.816 1.873 -9.336 1.00 81.44 193 ASP A O 1
ATOM 1370 N N . ALA A 1 194 ? -0.826 0.702 -11.254 1.00 83.25 194 ALA A N 1
ATOM 1371 C CA . ALA A 1 194 ? -2.168 0.153 -11.063 1.00 83.25 194 ALA A CA 1
ATOM 1372 C C . ALA A 1 194 ? -2.238 -0.759 -9.826 1.00 83.25 194 ALA A C 1
ATOM 1374 O O . ALA A 1 194 ? -3.142 -0.622 -8.996 1.00 83.25 194 ALA A O 1
ATOM 1375 N N . ALA A 1 195 ? -1.256 -1.648 -9.648 1.00 76.44 195 ALA A N 1
ATOM 1376 C CA . ALA A 1 195 ? -1.165 -2.516 -8.478 1.00 76.44 195 ALA A CA 1
ATOM 1377 C C . ALA A 1 195 ? -0.997 -1.710 -7.180 1.00 76.44 195 ALA A C 1
ATOM 1379 O O . ALA A 1 195 ? -1.648 -2.009 -6.176 1.00 76.44 195 ALA A O 1
ATOM 1380 N N . ARG A 1 196 ? -0.166 -0.659 -7.198 1.00 79.19 196 ARG A N 1
ATOM 1381 C CA . ARG A 1 196 ? 0.010 0.254 -6.062 1.00 79.19 196 ARG A CA 1
ATOM 1382 C C . ARG A 1 196 ? -1.283 0.995 -5.745 1.00 79.19 196 ARG A C 1
ATOM 1384 O O . ARG A 1 196 ? -1.664 1.067 -4.579 1.00 79.19 196 ARG A O 1
ATOM 1391 N N . TYR A 1 197 ? -1.980 1.504 -6.757 1.00 81.75 197 TYR A N 1
ATOM 1392 C CA . TYR A 1 197 ? -3.267 2.170 -6.581 1.00 81.75 197 TYR A CA 1
ATOM 1393 C C . TYR A 1 197 ? -4.280 1.242 -5.898 1.00 81.75 197 TYR A C 1
ATOM 1395 O O . TYR A 1 197 ? -4.806 1.595 -4.841 1.00 81.75 197 TYR A O 1
ATOM 1403 N N . LEU A 1 198 ? -4.474 0.028 -6.424 1.00 82.00 198 LEU A N 1
ATOM 1404 C CA . LEU A 1 198 ? -5.379 -0.968 -5.841 1.00 82.00 198 LEU A CA 1
ATOM 1405 C C . LEU A 1 198 ? -4.988 -1.343 -4.406 1.00 82.00 198 LEU A C 1
ATOM 1407 O O . LEU A 1 198 ? -5.851 -1.388 -3.533 1.00 82.00 198 LEU A O 1
ATOM 1411 N N . ALA A 1 199 ? -3.696 -1.538 -4.127 1.00 74.50 199 ALA A N 1
ATOM 1412 C CA . ALA A 1 199 ? -3.216 -1.832 -2.777 1.00 74.50 199 ALA A CA 1
ATOM 1413 C C . ALA A 1 199 ? -3.496 -0.681 -1.796 1.00 74.50 199 ALA A C 1
ATOM 1415 O O . ALA A 1 199 ? -3.918 -0.919 -0.665 1.00 74.50 199 ALA A O 1
ATOM 1416 N N . THR A 1 200 ? -3.310 0.574 -2.220 1.00 76.69 200 THR A N 1
ATOM 1417 C CA . THR A 1 200 ? -3.617 1.736 -1.370 1.00 76.69 200 THR A CA 1
ATOM 1418 C C . THR A 1 200 ? -5.115 1.919 -1.144 1.00 76.69 200 THR A C 1
ATOM 1420 O O . THR A 1 200 ? -5.504 2.299 -0.041 1.00 76.69 200 THR A O 1
ATOM 1423 N N . GLN A 1 201 ? -5.958 1.622 -2.138 1.00 82.12 201 GLN A N 1
ATOM 1424 C CA . GLN A 1 201 ? -7.412 1.639 -1.970 1.00 82.12 201 GLN A CA 1
ATOM 1425 C C . GLN A 1 201 ? -7.872 0.538 -1.015 1.00 82.12 201 GLN A C 1
ATOM 1427 O O . GLN A 1 201 ? -8.538 0.849 -0.032 1.00 82.12 201 GLN A O 1
ATOM 1432 N N . GLY A 1 202 ? -7.417 -0.705 -1.202 1.00 77.25 202 GLY A N 1
ATOM 1433 C CA . GLY A 1 202 ? -7.738 -1.804 -0.286 1.00 77.25 202 GLY A CA 1
ATOM 1434 C C . GLY A 1 202 ? -7.272 -1.532 1.149 1.00 77.25 202 GLY A C 1
ATOM 1435 O O . GLY A 1 202 ? -8.004 -1.779 2.104 1.00 77.25 202 GLY A O 1
ATOM 1436 N N . ALA A 1 203 ? -6.090 -0.931 1.330 1.00 73.44 203 ALA A N 1
ATOM 1437 C CA . ALA A 1 203 ? -5.617 -0.519 2.651 1.00 73.44 203 ALA A CA 1
ATOM 1438 C C . ALA A 1 203 ? -6.498 0.576 3.283 1.00 73.44 203 ALA A C 1
ATOM 1440 O O . ALA A 1 203 ? -6.776 0.520 4.481 1.00 73.44 203 ALA A O 1
ATOM 1441 N N . ARG A 1 204 ? -6.963 1.560 2.498 1.00 76.94 204 ARG A N 1
ATOM 1442 C CA . ARG A 1 204 ? -7.890 2.606 2.967 1.00 76.94 204 ARG A CA 1
ATOM 1443 C C . ARG A 1 204 ? -9.258 2.039 3.329 1.00 76.94 204 ARG A C 1
ATOM 1445 O O . ARG A 1 204 ? -9.808 2.429 4.355 1.00 76.94 204 ARG A O 1
ATOM 1452 N N . GLU A 1 205 ? -9.787 1.125 2.523 1.00 82.75 205 GLU A N 1
ATOM 1453 C CA . GLU A 1 205 ? -11.053 0.437 2.785 1.00 82.75 205 GLU A CA 1
ATOM 1454 C C . GLU A 1 205 ? -10.967 -0.385 4.072 1.00 82.75 205 GLU A C 1
ATOM 1456 O O . GLU A 1 205 ? -11.767 -0.171 4.983 1.00 82.75 205 GLU A O 1
ATOM 1461 N N . HIS A 1 206 ? -9.935 -1.221 4.221 1.00 73.50 206 HIS A N 1
ATOM 1462 C CA . HIS A 1 206 ? -9.713 -1.993 5.444 1.00 73.50 206 HIS A CA 1
ATOM 1463 C C . HIS A 1 206 ? -9.494 -1.115 6.679 1.00 73.50 206 HIS A C 1
ATOM 1465 O O . HIS A 1 206 ? -10.004 -1.437 7.755 1.00 73.50 206 HIS A O 1
ATOM 1471 N N . ALA A 1 207 ? -8.771 0.002 6.551 1.00 72.38 207 ALA A N 1
ATOM 1472 C CA . ALA A 1 207 ? -8.614 0.964 7.638 1.00 72.38 207 ALA A CA 1
ATOM 1473 C C . ALA A 1 207 ? -9.954 1.621 8.011 1.00 72.38 207 ALA A C 1
ATOM 1475 O O . ALA A 1 207 ? -10.271 1.734 9.196 1.00 72.38 207 ALA A O 1
ATOM 1476 N N . GLY A 1 208 ? -10.770 1.996 7.021 1.00 79.06 208 GLY A N 1
ATOM 1477 C CA . GLY A 1 208 ? -12.112 2.539 7.233 1.00 79.06 208 GLY A CA 1
ATOM 1478 C C . GLY A 1 208 ? -13.058 1.537 7.898 1.00 79.06 208 GLY A C 1
ATOM 1479 O O . GLY A 1 208 ? -13.774 1.888 8.832 1.00 79.06 208 GLY A O 1
ATOM 1480 N N . GLU A 1 209 ? -13.032 0.272 7.481 1.00 81.81 209 GLU A N 1
ATOM 1481 C CA . GLU A 1 209 ? -13.794 -0.810 8.113 1.00 81.81 209 GLU A CA 1
ATOM 1482 C C . GLU A 1 209 ? -13.332 -1.094 9.543 1.00 81.81 209 GLU A C 1
ATOM 1484 O O . GLU A 1 209 ? -14.161 -1.318 10.424 1.00 81.81 209 GLU A O 1
ATOM 1489 N N . ALA A 1 210 ? -12.019 -1.090 9.794 1.00 74.75 210 ALA A N 1
ATOM 1490 C CA . ALA A 1 210 ? -11.470 -1.260 11.134 1.00 74.75 210 ALA A CA 1
ATOM 1491 C C . ALA A 1 210 ? -11.889 -0.110 12.060 1.00 74.75 210 ALA A C 1
ATOM 1493 O O . ALA A 1 210 ? -12.271 -0.369 13.200 1.00 74.75 210 ALA A O 1
ATOM 1494 N N . ALA A 1 211 ? -11.890 1.130 11.559 1.00 77.06 211 ALA A N 1
ATOM 1495 C CA . ALA A 1 211 ? -12.367 2.296 12.295 1.00 77.06 211 ALA A CA 1
ATOM 1496 C C . ALA A 1 211 ? -13.860 2.179 12.647 1.00 77.06 211 ALA A C 1
ATOM 1498 O O . ALA A 1 211 ? -14.205 2.315 13.816 1.00 77.06 211 ALA A O 1
ATOM 1499 N N . ARG A 1 212 ? -14.727 1.819 11.686 1.00 85.19 212 ARG A N 1
ATOM 1500 C CA . ARG A 1 212 ? -16.166 1.591 11.948 1.00 85.19 212 ARG A CA 1
ATOM 1501 C C . ARG A 1 212 ? -16.403 0.462 12.951 1.00 85.19 212 ARG A C 1
ATOM 1503 O O . ARG A 1 212 ? -17.229 0.584 13.848 1.00 85.19 212 ARG A O 1
ATOM 1510 N N . ARG A 1 213 ? -15.660 -0.646 12.839 1.00 80.88 213 ARG A N 1
ATOM 1511 C CA . ARG A 1 213 ? -15.731 -1.752 13.812 1.00 80.88 213 ARG A CA 1
ATOM 1512 C C . ARG A 1 213 ? -15.315 -1.305 15.212 1.00 80.88 213 ARG A C 1
ATOM 1514 O O . ARG A 1 213 ? -15.918 -1.735 16.190 1.00 80.88 213 ARG A O 1
ATOM 1521 N N . GLN A 1 214 ? -14.296 -0.455 15.312 1.00 80.31 214 GLN A N 1
ATOM 1522 C CA . GLN A 1 214 ? -13.857 0.103 16.584 1.00 80.31 214 GLN A CA 1
ATOM 1523 C C . GLN A 1 214 ? -14.885 1.082 17.168 1.00 80.31 214 GLN A C 1
ATOM 1525 O O . GLN A 1 214 ? -15.128 1.032 18.371 1.00 80.31 214 GLN A O 1
ATOM 1530 N N . GLU A 1 215 ? -15.502 1.919 16.334 1.00 87.06 215 GLU A N 1
ATOM 1531 C CA . GLU A 1 215 ? -16.586 2.826 16.720 1.00 87.06 215 GLU A CA 1
ATOM 1532 C C . GLU A 1 215 ? -17.770 2.041 17.295 1.00 87.06 215 GLU A C 1
ATOM 1534 O O . GLU A 1 215 ? -18.091 2.223 18.468 1.00 87.06 215 GLU A O 1
ATOM 1539 N N . HIS A 1 216 ? -18.292 1.047 16.570 1.00 87.19 216 HIS A N 1
ATOM 1540 C CA . HIS A 1 216 ? -19.371 0.183 17.063 1.00 87.19 216 HIS A CA 1
ATOM 1541 C C . HIS A 1 216 ? -19.019 -0.562 18.357 1.00 87.19 216 HIS A C 1
ATOM 1543 O O . HIS A 1 216 ? -19.846 -0.667 19.260 1.00 87.19 216 HIS A O 1
ATOM 1549 N N . ALA A 1 217 ? -17.788 -1.067 18.489 1.00 78.94 217 ALA A N 1
ATOM 1550 C CA . ALA A 1 217 ? -17.352 -1.706 19.730 1.00 78.94 217 ALA A CA 1
ATOM 1551 C C . ALA A 1 217 ? -17.290 -0.710 20.903 1.00 78.94 217 ALA A C 1
ATOM 1553 O O . ALA A 1 217 ? -17.595 -1.072 22.039 1.00 78.94 217 ALA A O 1
ATOM 1554 N N . SER A 1 218 ? -16.901 0.541 20.643 1.00 82.00 218 SER A N 1
ATOM 1555 C CA . SER A 1 218 ? -16.868 1.594 21.661 1.00 82.00 218 SER A CA 1
ATOM 1556 C C . SER A 1 218 ? -18.267 2.069 22.062 1.00 82.00 218 SER A C 1
ATOM 1558 O O . SER A 1 218 ? -18.515 2.270 23.250 1.00 82.00 218 SER A O 1
ATOM 1560 N N . GLU A 1 219 ? -19.196 2.162 21.107 1.00 90.62 219 GLU A N 1
ATOM 1561 C CA . GLU A 1 219 ? -20.609 2.462 21.352 1.00 90.62 219 GLU A CA 1
ATOM 1562 C C . GLU A 1 219 ? -21.259 1.369 22.205 1.00 90.62 219 GLU A C 1
ATOM 1564 O O . GLU A 1 219 ? -21.858 1.680 23.233 1.00 90.62 219 GLU A O 1
ATOM 1569 N N . ALA A 1 220 ? -21.055 0.096 21.848 1.00 82.88 220 ALA A N 1
ATOM 1570 C CA . ALA A 1 220 ? -21.569 -1.045 22.604 1.00 82.88 220 ALA A CA 1
ATOM 1571 C C . ALA A 1 220 ? -21.022 -1.089 24.043 1.00 82.88 220 ALA A C 1
ATOM 1573 O O . ALA A 1 220 ? -21.760 -1.383 24.982 1.00 82.88 220 ALA A O 1
ATOM 1574 N N . LEU A 1 221 ? -19.742 -0.751 24.244 1.00 83.38 221 LEU A N 1
ATOM 1575 C CA . LEU A 1 221 ? -19.165 -0.614 25.586 1.00 83.38 221 LEU A CA 1
ATOM 1576 C C . LEU A 1 221 ? -19.807 0.540 26.369 1.00 83.38 221 LEU A C 1
ATOM 1578 O O . LEU A 1 221 ? -20.123 0.374 27.545 1.00 83.38 221 LEU A O 1
ATOM 1582 N N . ALA A 1 222 ? -20.016 1.699 25.741 1.00 85.69 222 ALA A N 1
ATOM 1583 C CA . ALA A 1 222 ? -20.656 2.845 26.386 1.00 85.69 222 ALA A CA 1
ATOM 1584 C C . ALA A 1 222 ? -22.132 2.576 26.732 1.00 85.69 222 ALA A C 1
ATOM 1586 O O . ALA A 1 222 ? -22.631 3.056 27.749 1.00 85.69 222 ALA A O 1
ATOM 1587 N N . GLU A 1 223 ? -22.843 1.814 25.903 1.00 88.69 223 GLU A N 1
ATOM 1588 C CA . GLU A 1 223 ? -24.204 1.354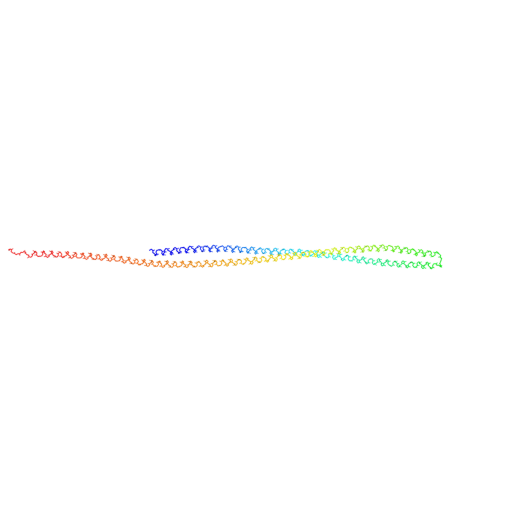 26.179 1.00 88.69 223 GLU A CA 1
ATOM 1589 C C . GLU A 1 223 ? -24.235 0.350 27.338 1.00 88.69 223 GLU A C 1
ATOM 1591 O O . GLU A 1 223 ? -24.960 0.580 28.300 1.00 88.69 223 GLU A O 1
ATOM 1596 N N . MET A 1 224 ? -23.359 -0.662 27.344 1.00 84.00 224 MET A N 1
ATOM 1597 C CA . MET A 1 224 ? -23.230 -1.601 28.470 1.00 84.00 224 MET A CA 1
ATOM 1598 C C . MET A 1 224 ? -22.882 -0.901 29.791 1.00 84.00 224 MET A C 1
ATOM 1600 O O . MET A 1 224 ? -23.404 -1.264 30.845 1.00 84.00 224 MET A O 1
ATOM 1604 N N . HIS A 1 225 ? -22.023 0.123 29.757 1.00 82.56 225 HIS A N 1
ATOM 1605 C CA . HIS A 1 225 ? -21.722 0.933 30.939 1.00 82.56 225 HIS A CA 1
ATOM 1606 C C . HIS A 1 225 ? -22.946 1.702 31.446 1.00 82.56 225 HIS A C 1
ATOM 1608 O O . HIS A 1 225 ? -23.146 1.768 32.656 1.00 82.56 225 HIS A O 1
ATOM 1614 N N . ARG A 1 226 ? -23.776 2.249 30.548 1.00 88.69 226 ARG A N 1
ATOM 1615 C CA . ARG A 1 226 ? -25.041 2.896 30.929 1.00 88.69 226 ARG A CA 1
ATOM 1616 C C . ARG A 1 226 ? -26.003 1.899 31.568 1.00 88.69 226 ARG A C 1
ATOM 1618 O O . ARG A 1 226 ? -26.457 2.162 32.674 1.00 88.69 226 ARG A O 1
ATOM 1625 N N . THR A 1 227 ? -26.200 0.728 30.960 1.00 88.62 227 THR A N 1
ATOM 1626 C CA . THR A 1 227 ? -27.074 -0.312 31.529 1.00 88.62 227 THR A CA 1
ATOM 1627 C C . THR A 1 227 ? -26.567 -0.826 32.878 1.00 88.62 227 THR A C 1
ATOM 1629 O O . THR A 1 227 ? -27.356 -1.097 33.772 1.00 88.62 227 THR A O 1
ATOM 1632 N N . LEU A 1 228 ? -25.244 -0.935 33.065 1.00 86.19 228 LEU A N 1
ATOM 1633 C CA . LEU A 1 228 ? -24.662 -1.315 34.357 1.00 86.19 228 LEU A CA 1
ATOM 1634 C C . LEU A 1 228 ? -24.940 -0.265 35.433 1.00 86.19 228 LEU A C 1
ATOM 1636 O O . LEU A 1 228 ? -25.274 -0.632 36.554 1.00 86.19 228 LEU A O 1
ATOM 1640 N N . ILE A 1 229 ? -24.808 1.023 35.101 1.00 88.31 229 ILE A N 1
ATOM 1641 C CA . ILE A 1 229 ? -25.117 2.117 36.028 1.00 88.31 229 ILE A CA 1
ATOM 1642 C C . ILE A 1 229 ? -26.607 2.103 36.383 1.00 88.31 229 ILE A C 1
ATOM 1644 O O . ILE A 1 229 ? -26.933 2.211 37.558 1.00 88.31 229 ILE A O 1
ATOM 1648 N N . GLU A 1 230 ? -27.494 1.915 35.403 1.00 87.94 230 GLU A N 1
ATOM 1649 C CA . GLU A 1 230 ? -28.944 1.808 35.625 1.00 87.94 230 GLU A CA 1
ATOM 1650 C C . GLU A 1 230 ? -29.282 0.650 36.576 1.00 87.94 230 GLU A C 1
ATOM 1652 O O . GLU A 1 230 ? -29.889 0.879 37.620 1.00 87.94 230 GLU A O 1
ATOM 1657 N N . VAL A 1 231 ? -28.782 -0.562 36.308 1.00 86.50 231 VAL A N 1
ATOM 1658 C CA . VAL A 1 231 ? -29.001 -1.733 37.181 1.00 86.50 231 VAL A CA 1
ATOM 1659 C C . VAL A 1 231 ? -28.388 -1.529 38.574 1.00 86.50 231 VAL A C 1
ATOM 1661 O O . VAL A 1 231 ? -28.965 -1.951 39.576 1.00 86.50 231 VAL A O 1
ATOM 1664 N N . GLN A 1 232 ? -27.228 -0.870 38.678 1.00 81.44 232 GLN A N 1
ATOM 1665 C CA . GLN A 1 232 ? -26.615 -0.525 39.969 1.00 81.44 232 GLN A CA 1
ATOM 1666 C C . GLN A 1 232 ? -27.461 0.473 40.764 1.00 81.44 232 GLN A C 1
ATOM 1668 O O . GLN A 1 232 ? -27.601 0.316 41.979 1.00 81.44 232 GLN A O 1
ATOM 1673 N N . SER A 1 233 ? -28.022 1.481 40.097 1.00 81.44 233 SER A N 1
ATOM 1674 C CA . SER A 1 233 ? -28.928 2.456 40.701 1.00 81.44 233 SER A CA 1
ATOM 1675 C C . SER A 1 233 ? -30.219 1.792 41.179 1.00 81.44 233 SER A C 1
ATOM 1677 O O . SER A 1 233 ? -30.571 1.952 42.346 1.00 81.44 233 SER A O 1
ATOM 1679 N N . GLU A 1 234 ? -30.857 0.970 40.345 1.00 82.06 234 GLU A N 1
ATOM 1680 C CA . GLU A 1 234 ? -32.062 0.212 40.709 1.00 82.06 234 GLU A CA 1
ATOM 1681 C C . GLU A 1 234 ? -31.803 -0.738 41.888 1.00 82.06 234 GLU A C 1
ATOM 1683 O O . GLU A 1 234 ? -32.582 -0.796 42.840 1.00 82.06 234 GLU A O 1
ATOM 1688 N N . ALA A 1 235 ? -30.661 -1.433 41.895 1.00 76.56 235 ALA A N 1
ATOM 1689 C CA . ALA A 1 235 ? -30.276 -2.296 43.008 1.00 76.56 235 ALA A CA 1
ATOM 1690 C C . ALA A 1 235 ? -30.034 -1.512 44.313 1.00 76.56 235 ALA A C 1
ATOM 1692 O O . ALA A 1 235 ? -30.352 -2.012 45.396 1.00 76.56 235 ALA A O 1
ATOM 1693 N N . ALA A 1 236 ? -29.474 -0.300 44.236 1.00 76.75 236 ALA A N 1
ATOM 1694 C CA . ALA A 1 236 ? -29.270 0.566 45.398 1.00 76.75 236 ALA A CA 1
ATOM 1695 C C . ALA A 1 236 ? -30.598 1.116 45.945 1.00 76.75 236 ALA A C 1
ATOM 1697 O O . ALA A 1 236 ? -30.783 1.168 47.164 1.00 76.75 236 ALA A O 1
ATOM 1698 N N . GLU A 1 237 ? -31.534 1.477 45.066 1.00 80.19 237 GLU A N 1
ATOM 1699 C CA . GLU A 1 237 ? -32.882 1.913 45.441 1.00 80.19 237 GLU A CA 1
ATOM 1700 C C . GLU A 1 237 ? -33.679 0.778 46.095 1.00 80.19 237 GLU A C 1
ATOM 1702 O O . GLU A 1 237 ? -34.209 0.959 47.195 1.00 80.19 237 GLU A O 1
ATOM 1707 N N . ALA A 1 238 ? -33.674 -0.419 45.498 1.00 76.75 238 ALA A N 1
ATOM 1708 C CA . ALA A 1 238 ? -34.304 -1.608 46.072 1.00 76.75 238 ALA A CA 1
ATOM 1709 C C . ALA A 1 238 ? -33.694 -1.975 47.441 1.00 76.75 238 ALA A C 1
ATOM 1711 O O . ALA A 1 238 ? -34.405 -2.311 48.392 1.00 76.75 238 ALA A O 1
ATOM 1712 N N . ALA A 1 239 ? -32.370 -1.856 47.594 1.00 74.44 239 ALA A N 1
ATOM 1713 C CA . ALA A 1 239 ? -31.711 -2.066 48.884 1.00 74.44 239 ALA A CA 1
ATOM 1714 C C . ALA A 1 239 ? -32.151 -1.031 49.934 1.00 74.44 239 ALA A C 1
ATOM 1716 O O . ALA A 1 239 ? -32.431 -1.393 51.077 1.00 74.44 239 ALA A O 1
ATOM 1717 N N . GLY A 1 240 ? -32.277 0.241 49.551 1.00 77.94 240 GLY A N 1
ATOM 1718 C CA . GLY A 1 240 ? -32.774 1.295 50.436 1.00 77.94 240 GLY A CA 1
ATOM 1719 C C . GLY A 1 240 ? -34.226 1.081 50.877 1.00 77.94 240 GLY A C 1
ATOM 1720 O O . GLY A 1 240 ? -34.542 1.286 52.053 1.00 77.94 240 GLY A O 1
ATOM 1721 N N . ALA A 1 241 ? -35.093 0.627 49.967 1.00 72.00 241 ALA A N 1
ATOM 1722 C CA . ALA A 1 241 ? -36.485 0.287 50.263 1.00 72.00 241 ALA A CA 1
ATOM 1723 C C . ALA A 1 241 ? -36.579 -0.858 51.286 1.00 72.00 241 ALA A C 1
ATOM 1725 O O . ALA A 1 241 ? -37.198 -0.698 52.344 1.00 72.00 241 ALA A O 1
ATOM 1726 N N . THR A 1 242 ? -35.858 -1.958 51.049 1.00 73.75 242 THR A N 1
ATOM 1727 C CA . THR A 1 242 ? -35.851 -3.110 51.968 1.00 73.75 242 THR A CA 1
ATOM 1728 C C . THR A 1 242 ? -35.302 -2.762 53.360 1.00 73.75 242 THR A C 1
ATOM 1730 O O . THR A 1 242 ? -35.849 -3.205 54.376 1.00 73.75 242 THR A O 1
ATOM 1733 N N . ASP A 1 243 ? -34.265 -1.923 53.454 1.00 75.50 243 ASP A N 1
ATOM 1734 C CA . ASP A 1 243 ? -33.728 -1.452 54.737 1.00 75.50 243 ASP A CA 1
ATOM 1735 C C . ASP A 1 243 ? -34.705 -0.522 55.481 1.00 75.50 243 ASP A C 1
ATOM 1737 O O . ASP A 1 243 ? -34.799 -0.576 56.714 1.00 75.50 243 ASP A O 1
ATOM 1741 N N . ALA A 1 244 ? -35.471 0.306 54.764 1.00 72.69 244 ALA A N 1
ATOM 1742 C CA . ALA A 1 244 ? -36.507 1.146 55.362 1.00 72.69 244 ALA A CA 1
ATOM 1743 C C . ALA A 1 244 ? -37.651 0.305 55.953 1.00 72.69 244 ALA A C 1
ATOM 1745 O O . ALA A 1 244 ? -38.095 0.565 57.078 1.00 72.69 244 ALA A O 1
ATOM 1746 N N . VAL A 1 245 ? -38.087 -0.740 55.241 1.00 70.69 245 VAL A N 1
ATOM 1747 C CA . VAL A 1 245 ? -39.107 -1.673 55.740 1.00 70.69 245 VAL A CA 1
ATOM 1748 C C . VAL A 1 245 ? -38.595 -2.449 56.956 1.00 70.69 245 VAL A C 1
ATOM 1750 O O . VAL A 1 245 ? -39.318 -2.556 57.950 1.00 70.69 245 VAL A O 1
ATOM 1753 N N . ARG A 1 246 ? -37.332 -2.903 56.947 1.00 78.00 246 ARG A N 1
ATOM 1754 C CA . ARG A 1 246 ? -36.711 -3.563 58.109 1.00 78.00 246 ARG A CA 1
ATOM 1755 C C . ARG A 1 246 ? -36.776 -2.684 59.359 1.00 78.00 246 ARG A C 1
ATOM 1757 O O . ARG A 1 246 ? -37.275 -3.139 60.385 1.00 78.00 246 ARG A O 1
ATOM 1764 N N . ARG A 1 247 ? -36.350 -1.418 59.272 1.00 79.06 247 ARG A N 1
ATOM 1765 C CA . ARG A 1 247 ? -36.386 -0.483 60.417 1.00 79.06 247 ARG A CA 1
ATOM 1766 C C . ARG A 1 247 ? -37.798 -0.272 60.957 1.00 79.06 247 ARG A C 1
ATOM 1768 O O . ARG A 1 247 ? -37.985 -0.156 62.166 1.00 79.06 247 ARG A O 1
ATOM 1775 N N . ARG A 1 248 ? -38.799 -0.222 60.074 1.00 80.38 248 ARG A N 1
ATOM 1776 C CA . ARG A 1 248 ? -40.205 -0.101 60.478 1.00 80.38 248 ARG A CA 1
ATOM 1777 C C . ARG A 1 248 ? -40.670 -1.331 61.259 1.00 80.38 248 ARG A C 1
ATOM 1779 O O . ARG A 1 248 ? -41.287 -1.164 62.307 1.00 80.38 248 ARG A O 1
ATOM 1786 N N . LEU A 1 249 ? -40.361 -2.535 60.776 1.00 75.94 249 LEU A N 1
ATOM 1787 C CA . LEU A 1 249 ? -40.699 -3.789 61.459 1.00 75.94 249 LEU A CA 1
ATOM 1788 C C . LEU A 1 249 ? -39.967 -3.920 62.803 1.00 75.94 249 LEU A C 1
ATOM 1790 O O . LEU A 1 249 ? -40.581 -4.295 63.797 1.00 75.94 249 LEU A O 1
ATOM 1794 N N . GLU A 1 250 ? -38.686 -3.549 62.869 1.00 82.38 250 GLU A N 1
ATOM 1795 C CA . GLU A 1 250 ? -37.921 -3.497 64.123 1.00 82.38 250 GLU A CA 1
ATOM 1796 C C . GLU A 1 250 ? -38.554 -2.532 65.139 1.00 82.38 250 GLU A C 1
ATOM 1798 O O . GLU A 1 250 ? -38.684 -2.878 66.313 1.00 82.38 250 GLU A O 1
ATOM 1803 N N . GLY A 1 251 ? -39.014 -1.359 64.689 1.00 84.62 251 GLY A N 1
ATOM 1804 C CA . GLY A 1 251 ? -39.760 -0.414 65.523 1.00 84.62 251 GLY A CA 1
ATOM 1805 C C . GLY A 1 251 ? -41.078 -0.996 66.037 1.00 84.62 251 GLY A C 1
ATOM 1806 O O . GLY A 1 251 ? -41.333 -0.968 67.237 1.00 84.62 251 GLY A O 1
ATOM 1807 N N . GLN A 1 252 ? -41.871 -1.614 65.156 1.00 82.38 252 GLN A N 1
ATOM 1808 C CA . GLN A 1 252 ? -43.132 -2.267 65.530 1.00 82.38 252 GLN A CA 1
ATOM 1809 C C . GLN A 1 252 ? -42.926 -3.411 66.533 1.00 82.38 252 GLN A C 1
ATOM 1811 O O . GLN A 1 252 ? -43.706 -3.550 67.475 1.00 82.38 252 GLN A O 1
ATOM 1816 N N . LEU A 1 253 ? -41.867 -4.210 66.373 1.00 82.81 253 LEU A N 1
ATOM 1817 C CA . LEU A 1 253 ? -41.493 -5.246 67.338 1.00 82.81 253 LEU A CA 1
ATOM 1818 C C . LEU A 1 253 ? -41.041 -4.641 68.672 1.00 82.81 253 LEU A C 1
ATOM 1820 O O . LEU A 1 253 ? -41.384 -5.172 69.728 1.00 82.81 253 LEU A O 1
ATOM 1824 N N . GLY A 1 254 ? -40.308 -3.525 68.641 1.00 86.62 254 GLY A N 1
ATOM 1825 C CA . GLY A 1 254 ? -39.926 -2.766 69.831 1.00 86.62 254 GLY A CA 1
ATOM 1826 C C . GLY A 1 254 ? -41.139 -2.247 70.606 1.00 86.62 254 GLY A C 1
ATOM 1827 O O . GLY A 1 254 ? -41.218 -2.442 71.821 1.00 86.62 254 GLY A O 1
ATOM 1828 N N . ASP A 1 255 ? -42.112 -1.669 69.904 1.00 84.88 255 ASP A N 1
ATOM 1829 C CA . ASP A 1 255 ? -43.360 -1.164 70.482 1.00 84.88 255 ASP A CA 1
ATOM 1830 C C . ASP A 1 255 ? -44.217 -2.303 71.050 1.00 84.88 255 ASP A C 1
ATOM 1832 O O . ASP A 1 255 ? -44.689 -2.222 72.186 1.00 84.88 255 ASP A O 1
ATOM 1836 N N . ALA A 1 256 ? -44.358 -3.409 70.312 1.00 82.12 256 ALA A N 1
ATOM 1837 C CA . ALA A 1 256 ? -45.064 -4.601 70.778 1.00 82.12 256 ALA A CA 1
ATOM 1838 C C . ALA A 1 256 ? -44.393 -5.214 72.019 1.00 82.12 256 ALA A C 1
ATOM 1840 O O . ALA A 1 256 ? -45.074 -5.576 72.980 1.00 82.12 256 ALA A O 1
ATOM 1841 N N . ALA A 1 257 ? -43.058 -5.275 72.050 1.00 83.44 257 ALA A N 1
ATOM 1842 C CA . ALA A 1 257 ? -42.309 -5.709 73.226 1.00 83.44 257 ALA A CA 1
ATOM 1843 C C . ALA A 1 257 ? -42.472 -4.733 74.405 1.00 83.44 257 ALA A C 1
ATOM 1845 O O . ALA A 1 257 ? -42.527 -5.166 75.558 1.00 83.44 257 ALA A O 1
ATOM 1846 N N . GLY A 1 258 ? -42.576 -3.428 74.137 1.00 83.62 258 GLY A N 1
ATOM 1847 C CA . GLY A 1 258 ? -42.888 -2.400 75.129 1.00 83.62 258 GLY A CA 1
ATOM 1848 C C . GLY A 1 258 ? -44.273 -2.591 75.750 1.00 83.62 258 GLY A C 1
ATOM 1849 O O . GLY A 1 258 ? -44.396 -2.607 76.975 1.00 83.62 258 GLY A O 1
ATOM 1850 N N . LEU A 1 259 ? -45.294 -2.825 74.922 1.00 86.44 259 LEU A N 1
ATOM 1851 C CA . LEU A 1 259 ? -46.662 -3.121 75.361 1.00 86.44 259 LEU A CA 1
ATOM 1852 C C . LEU A 1 259 ? -46.741 -4.434 76.144 1.00 86.44 259 LEU A C 1
ATOM 1854 O O . LEU A 1 259 ? -47.365 -4.478 77.203 1.00 86.44 259 LEU A O 1
ATOM 1858 N N . ALA A 1 260 ? -46.058 -5.485 75.682 1.00 83.00 260 ALA A N 1
ATOM 1859 C CA . ALA A 1 260 ? -45.987 -6.756 76.396 1.00 83.00 260 ALA A CA 1
ATOM 1860 C C . ALA A 1 260 ? -45.345 -6.585 77.782 1.00 83.00 260 ALA A C 1
ATOM 1862 O O . ALA A 1 260 ? -45.891 -7.058 78.776 1.00 83.00 260 ALA A O 1
ATOM 1863 N N . LYS A 1 261 ? -44.231 -5.845 77.880 1.00 86.44 261 LYS A N 1
ATOM 1864 C CA . LYS A 1 261 ? -43.603 -5.514 79.170 1.00 86.44 261 LYS A CA 1
ATOM 1865 C C . LYS A 1 261 ? -44.535 -4.701 80.069 1.00 86.44 261 LYS A C 1
ATOM 1867 O O . LYS A 1 261 ? -44.616 -4.991 81.258 1.00 86.44 261 LYS A O 1
ATOM 1872 N N . ALA A 1 262 ? -45.250 -3.718 79.522 1.00 86.62 262 ALA A N 1
ATOM 1873 C CA . ALA A 1 262 ? -46.214 -2.927 80.283 1.00 86.62 262 ALA A CA 1
ATOM 1874 C C . ALA A 1 262 ? -47.354 -3.799 80.832 1.00 86.62 262 ALA A C 1
ATOM 1876 O O . ALA A 1 262 ? -47.687 -3.684 82.010 1.00 86.62 262 ALA A O 1
ATOM 1877 N N . ARG A 1 263 ? -47.883 -4.726 80.022 1.00 88.00 263 ARG A N 1
ATOM 1878 C CA . ARG A 1 263 ? -48.925 -5.664 80.453 1.00 88.00 263 ARG A CA 1
ATOM 1879 C C . ARG A 1 263 ? -48.421 -6.656 81.496 1.00 88.00 263 ARG A C 1
ATOM 1881 O O . ARG A 1 263 ? -49.158 -6.960 82.422 1.00 88.00 263 ARG A O 1
ATOM 1888 N N . VAL A 1 264 ? -47.173 -7.122 81.401 1.00 89.88 264 VAL A N 1
ATOM 1889 C CA . VAL A 1 264 ? -46.551 -7.948 82.453 1.00 89.88 264 VAL A CA 1
ATOM 1890 C C . VAL A 1 264 ? -46.472 -7.174 83.768 1.00 89.88 264 VAL A C 1
ATOM 1892 O O . VAL A 1 264 ? -46.913 -7.681 84.790 1.00 89.88 264 VAL A O 1
ATOM 1895 N N . VAL A 1 265 ? -45.999 -5.924 83.742 1.00 89.62 265 VAL A N 1
ATOM 1896 C CA . VAL A 1 265 ? -45.944 -5.072 84.945 1.00 89.62 265 VAL A CA 1
ATOM 1897 C C . VAL A 1 265 ? -47.339 -4.821 85.525 1.00 89.62 265 VAL A C 1
ATOM 1899 O O . VAL A 1 265 ? -47.509 -4.770 86.743 1.00 89.62 265 VAL A O 1
ATOM 1902 N N . GLU A 1 266 ? -48.341 -4.644 84.670 1.00 87.44 266 GLU A N 1
ATOM 1903 C CA . GLU A 1 266 ? -49.730 -4.482 85.090 1.00 87.44 266 GLU A CA 1
ATOM 1904 C C . GLU A 1 266 ? -50.286 -5.763 85.724 1.00 87.44 266 GLU A C 1
ATOM 1906 O O . GLU A 1 266 ? -50.792 -5.706 86.841 1.00 87.44 266 GLU A O 1
ATOM 1911 N N . LEU A 1 267 ? -50.101 -6.921 85.085 1.00 86.69 267 LEU A N 1
ATOM 1912 C CA . LEU A 1 267 ? -50.484 -8.226 85.627 1.00 86.69 267 LEU A CA 1
ATOM 1913 C C . LEU A 1 267 ? -49.764 -8.532 86.947 1.00 86.69 267 LEU A C 1
ATOM 1915 O O . LEU A 1 267 ? -50.380 -9.062 87.864 1.00 86.69 267 LEU A O 1
ATOM 1919 N N . ASP A 1 268 ? -48.492 -8.156 87.091 1.00 88.50 268 ASP A N 1
ATOM 1920 C CA . ASP A 1 268 ? -47.754 -8.296 88.350 1.00 88.50 268 ASP A CA 1
ATOM 1921 C C . ASP A 1 268 ? -48.360 -7.427 89.462 1.00 88.50 268 ASP A C 1
ATOM 1923 O O . ASP A 1 268 ? -48.468 -7.866 90.611 1.00 88.50 268 ASP A O 1
ATOM 1927 N N . ARG A 1 269 ? -48.806 -6.206 89.137 1.00 89.06 269 ARG A N 1
ATOM 1928 C CA . ARG A 1 269 ? -49.537 -5.345 90.084 1.00 89.06 269 ARG A CA 1
ATOM 1929 C C . ARG A 1 269 ? -50.900 -5.925 90.440 1.00 89.06 269 ARG A C 1
ATOM 1931 O O . ARG A 1 269 ? -51.249 -5.937 91.619 1.00 89.06 269 ARG A O 1
ATOM 1938 N N . GLU A 1 270 ? -51.649 -6.420 89.458 1.00 87.75 270 GLU A N 1
ATOM 1939 C CA . GLU A 1 270 ? -52.933 -7.094 89.673 1.00 87.75 270 GLU A CA 1
ATOM 1940 C C . GLU A 1 270 ? -52.754 -8.337 90.566 1.00 87.75 270 GLU A C 1
ATOM 1942 O O . GLU A 1 270 ? -53.498 -8.516 91.530 1.00 87.75 270 GLU A O 1
ATOM 1947 N N . LEU A 1 271 ? -51.719 -9.151 90.325 1.00 87.69 271 LEU A N 1
ATOM 1948 C CA . LEU A 1 271 ? -51.375 -10.322 91.138 1.00 87.69 271 LEU A CA 1
ATOM 1949 C C . LEU A 1 271 ? -50.975 -9.944 92.565 1.00 87.69 271 LEU A C 1
ATOM 1951 O O . LEU A 1 271 ? -51.390 -10.616 93.511 1.00 87.69 271 LEU A O 1
ATOM 1955 N N . LEU A 1 272 ? -50.183 -8.885 92.748 1.00 88.38 272 LEU A N 1
ATOM 1956 C CA . LEU A 1 272 ? -49.846 -8.367 94.077 1.00 88.38 272 LEU A CA 1
ATOM 1957 C C . LEU A 1 272 ? -51.096 -7.887 94.820 1.00 88.38 272 LEU A C 1
ATOM 1959 O O . LEU A 1 272 ? -51.277 -8.247 95.982 1.00 88.38 272 LEU A O 1
ATOM 1963 N N . GLY A 1 273 ? -51.983 -7.148 94.149 1.00 86.06 273 GLY A N 1
ATOM 1964 C CA . GLY A 1 273 ? -53.262 -6.718 94.714 1.00 86.06 273 GLY A CA 1
ATOM 1965 C C . GLY A 1 273 ? -54.158 -7.899 95.096 1.00 86.06 273 GLY A C 1
ATOM 1966 O O . GLY A 1 273 ? -54.699 -7.934 96.201 1.00 86.06 273 GLY A O 1
ATOM 1967 N N . ALA A 1 274 ? -54.254 -8.915 94.235 1.00 82.75 274 ALA A N 1
ATOM 1968 C CA . ALA A 1 274 ? -55.007 -10.137 94.507 1.00 82.75 274 ALA A CA 1
ATOM 1969 C C . ALA A 1 274 ? -54.419 -10.937 95.683 1.00 82.75 274 ALA A C 1
ATOM 1971 O O . ALA A 1 274 ? -55.168 -11.434 96.523 1.00 82.75 274 ALA A O 1
ATOM 1972 N N . ARG A 1 275 ? -53.085 -11.025 95.790 1.00 84.69 275 ARG A N 1
ATOM 1973 C CA . ARG A 1 275 ? -52.399 -11.654 96.933 1.00 84.69 275 ARG A CA 1
ATOM 1974 C C . ARG A 1 275 ? -52.672 -10.912 98.235 1.00 84.69 275 ARG A C 1
ATOM 1976 O O . ARG A 1 275 ? -53.029 -11.553 99.217 1.00 84.69 275 ARG A O 1
ATOM 1983 N N . GLN A 1 276 ? -52.570 -9.585 98.234 1.00 83.31 276 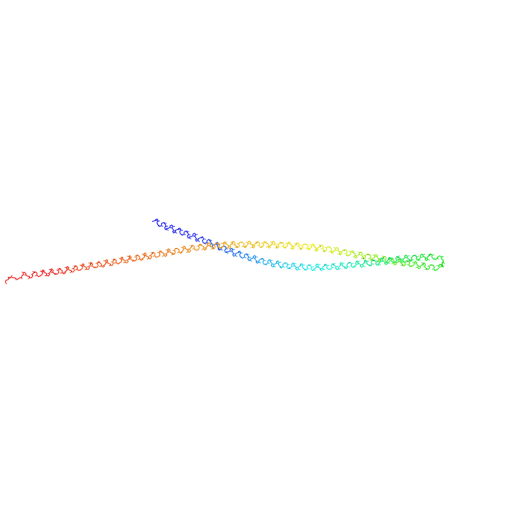GLN A N 1
ATOM 1984 C CA . GLN A 1 276 ? -52.886 -8.763 99.405 1.00 83.31 276 GLN A CA 1
ATOM 1985 C C . GLN A 1 276 ? -54.355 -8.914 99.816 1.00 83.31 276 GLN A C 1
ATOM 1987 O O . GLN A 1 276 ? -54.648 -9.080 100.995 1.00 83.31 276 GLN A O 1
ATOM 1992 N N . ALA A 1 277 ? -55.288 -8.934 98.860 1.00 79.75 277 ALA A N 1
ATOM 1993 C CA . ALA A 1 277 ? -56.703 -9.170 99.142 1.00 79.75 277 ALA A CA 1
ATOM 1994 C C . ALA A 1 277 ? -56.959 -10.572 99.730 1.00 79.75 277 ALA A C 1
ATOM 1996 O O . ALA A 1 277 ? -57.748 -10.717 100.667 1.00 79.75 277 ALA A O 1
ATOM 1997 N N . ALA A 1 278 ? -56.273 -11.600 99.220 1.00 81.00 278 ALA A N 1
ATOM 1998 C CA . ALA A 1 278 ? -56.346 -12.957 99.757 1.00 81.00 278 ALA A CA 1
ATOM 1999 C C . ALA A 1 278 ? -55.774 -13.045 101.183 1.00 81.00 278 ALA A C 1
ATOM 2001 O O . ALA A 1 278 ? -56.398 -13.658 102.049 1.00 81.00 278 ALA A O 1
ATOM 2002 N N . GLU A 1 279 ? -54.643 -12.389 101.446 1.00 84.31 279 GLU A N 1
ATOM 2003 C CA . GLU A 1 279 ? -54.016 -12.322 102.769 1.00 84.31 279 GLU A CA 1
ATOM 2004 C C . GLU A 1 279 ? -54.900 -11.570 103.774 1.00 84.31 279 GLU A C 1
ATOM 2006 O O . GLU A 1 279 ? -55.129 -12.059 104.880 1.00 84.31 279 GLU A O 1
ATOM 2011 N N . ILE A 1 280 ? -55.502 -10.444 103.373 1.00 82.94 280 ILE A N 1
ATOM 2012 C CA . ILE A 1 280 ? -56.493 -9.717 104.181 1.00 82.94 280 ILE A CA 1
ATOM 2013 C C . ILE A 1 280 ? -57.693 -10.620 104.491 1.00 82.94 280 ILE A C 1
ATOM 2015 O O . ILE A 1 280 ? -58.097 -10.721 105.647 1.00 82.94 280 ILE A O 1
ATOM 2019 N N . SER A 1 281 ? -58.236 -11.327 103.496 1.00 80.25 281 SER A N 1
ATOM 2020 C CA . SER A 1 281 ? -59.343 -12.273 103.696 1.00 80.25 281 SER A CA 1
ATOM 2021 C C . SER A 1 281 ? -58.980 -13.416 104.654 1.00 80.25 281 SER A C 1
ATOM 2023 O O . SER A 1 281 ? -59.805 -13.845 105.467 1.00 80.25 281 SER A O 1
ATOM 2025 N N . GLU A 1 282 ? -57.749 -13.925 104.589 1.00 81.19 282 GLU A N 1
ATOM 2026 C CA . GLU A 1 282 ? -57.256 -14.960 105.498 1.00 81.19 282 GLU A CA 1
ATOM 2027 C C . GLU A 1 282 ? -57.070 -14.426 106.925 1.00 81.19 282 GLU A C 1
ATOM 2029 O O . GLU A 1 282 ? -57.505 -15.072 107.882 1.00 81.19 282 GLU A O 1
ATOM 2034 N N . LEU A 1 283 ? -56.498 -13.230 107.084 1.00 80.81 283 LEU A N 1
ATOM 2035 C CA . LEU A 1 283 ? -56.368 -12.553 108.374 1.00 80.81 283 LEU A CA 1
ATOM 2036 C C . LEU A 1 283 ? -57.737 -12.240 108.986 1.00 80.81 283 LEU A C 1
ATOM 2038 O O . LEU A 1 283 ? -57.932 -12.482 110.175 1.00 80.81 283 LEU A O 1
ATOM 2042 N N . SER A 1 284 ? -58.714 -11.793 108.191 1.00 75.31 284 SER A N 1
ATOM 2043 C CA . SER A 1 284 ? -60.093 -11.594 108.649 1.00 75.31 284 SER A CA 1
ATOM 2044 C C . SER A 1 284 ? -60.747 -12.903 109.098 1.00 75.31 284 SER A C 1
ATOM 2046 O O . SER A 1 284 ? -61.410 -12.925 110.133 1.00 75.31 284 SER A O 1
ATOM 2048 N N . ARG A 1 285 ? -60.524 -14.018 108.385 1.00 76.81 285 ARG A N 1
ATOM 2049 C CA . ARG A 1 285 ? -60.998 -15.347 108.819 1.00 76.81 285 ARG A CA 1
ATOM 2050 C C . ARG A 1 285 ? -60.340 -15.803 110.121 1.00 76.81 285 ARG A C 1
ATOM 2052 O O . ARG A 1 285 ? -61.036 -16.305 110.999 1.00 76.81 285 ARG A O 1
ATOM 2059 N N . LYS A 1 286 ? -59.028 -15.604 110.277 1.00 76.69 286 LYS A N 1
ATOM 2060 C CA . LYS A 1 286 ? -58.305 -15.914 111.524 1.00 76.69 286 LYS A CA 1
ATOM 2061 C C . LYS A 1 286 ? -58.794 -15.046 112.686 1.00 76.69 286 LYS A C 1
ATOM 2063 O O . LYS A 1 286 ? -59.039 -15.575 113.763 1.00 76.69 286 LYS A O 1
ATOM 2068 N N . ALA A 1 287 ? -59.008 -13.751 112.463 1.00 73.25 287 ALA A N 1
ATOM 2069 C CA . ALA A 1 287 ? -59.564 -12.844 113.464 1.00 73.25 287 ALA A CA 1
ATOM 2070 C C . ALA A 1 287 ? -60.985 -13.256 113.882 1.00 73.25 287 ALA A C 1
ATOM 2072 O O . ALA A 1 287 ? -61.280 -13.303 115.074 1.00 73.25 287 ALA A O 1
ATOM 2073 N N . ALA A 1 288 ? -61.839 -13.636 112.927 1.00 72.62 288 ALA A N 1
ATOM 2074 C CA . ALA A 1 288 ? -63.174 -14.160 113.214 1.00 72.62 288 ALA A CA 1
ATOM 2075 C C . ALA A 1 288 ? -63.127 -15.475 114.016 1.00 72.62 288 ALA A C 1
ATOM 2077 O O . ALA A 1 288 ? -63.909 -15.654 114.946 1.00 72.62 288 ALA A O 1
ATOM 2078 N N . ALA A 1 289 ? -62.184 -16.374 113.711 1.00 73.00 289 ALA A N 1
ATOM 2079 C CA . ALA A 1 289 ? -61.983 -17.608 114.471 1.00 73.00 289 ALA A CA 1
ATOM 2080 C C . ALA A 1 289 ? -61.508 -17.343 115.912 1.00 73.00 289 ALA A C 1
ATOM 2082 O O . ALA A 1 289 ? -61.992 -17.985 116.841 1.00 73.00 289 ALA A O 1
ATOM 2083 N N . VAL A 1 290 ? -60.609 -16.372 116.117 1.00 75.31 290 VAL A N 1
ATOM 2084 C CA . VAL A 1 290 ? -60.164 -15.949 117.457 1.00 75.31 290 VAL A CA 1
ATOM 2085 C C . VAL A 1 290 ? -61.314 -15.315 118.240 1.00 75.31 290 VAL A C 1
ATOM 2087 O O . VAL A 1 290 ? -61.529 -15.697 119.385 1.00 75.31 290 VAL A O 1
ATOM 2090 N N . ALA A 1 291 ? -62.094 -14.422 117.622 1.00 71.75 291 ALA A N 1
ATOM 2091 C CA . ALA A 1 291 ? -63.264 -13.805 118.250 1.00 71.75 291 ALA A CA 1
ATOM 2092 C C . ALA A 1 291 ? -64.332 -14.844 118.647 1.00 71.75 291 ALA A C 1
ATOM 2094 O O . ALA A 1 291 ? -64.933 -14.761 119.718 1.00 71.75 291 ALA A O 1
ATOM 2095 N N . HIS A 1 292 ? -64.543 -15.866 117.813 1.00 70.12 292 HIS A N 1
ATOM 2096 C CA . HIS A 1 292 ? -65.422 -16.983 118.153 1.00 70.12 292 HIS A CA 1
ATOM 2097 C C . HIS A 1 292 ? -64.845 -17.833 119.300 1.00 70.12 292 HIS A C 1
ATOM 2099 O O . HIS A 1 292 ? -65.596 -18.286 120.163 1.00 70.12 292 HIS A O 1
ATOM 2105 N N . GLY A 1 293 ? -63.526 -18.040 119.342 1.00 72.69 293 GLY A N 1
ATOM 2106 C CA . GLY A 1 293 ? -62.847 -18.710 120.454 1.00 72.69 293 GLY A CA 1
ATOM 2107 C C . GLY A 1 293 ? -63.014 -17.961 121.778 1.00 72.69 293 GLY A C 1
ATOM 2108 O O . GLY A 1 293 ? -63.396 -18.566 122.776 1.00 72.69 293 GLY A O 1
ATOM 2109 N N . THR A 1 294 ? -62.832 -16.637 121.777 1.00 71.75 294 THR A N 1
ATOM 2110 C CA . THR A 1 294 ? -63.004 -15.806 122.979 1.00 71.75 294 THR A CA 1
ATOM 2111 C C . THR A 1 294 ? -64.448 -15.775 123.467 1.00 71.75 294 THR A C 1
ATOM 2113 O O . THR A 1 294 ? -64.667 -15.879 124.669 1.00 71.75 294 THR A O 1
ATOM 2116 N N . ALA A 1 295 ? -65.428 -15.718 122.558 1.00 68.44 295 ALA A N 1
ATOM 2117 C CA . ALA A 1 295 ? -66.846 -15.773 122.920 1.00 68.44 295 ALA A CA 1
ATOM 2118 C C . ALA A 1 295 ? -67.236 -17.130 123.539 1.00 68.44 295 ALA A C 1
ATOM 2120 O O . ALA A 1 295 ? -68.003 -17.190 124.497 1.00 68.44 295 ALA A O 1
ATOM 2121 N N . VAL A 1 296 ? -66.678 -18.235 123.030 1.00 72.44 296 VAL A N 1
ATOM 2122 C CA . VAL A 1 296 ? -66.888 -19.577 123.602 1.00 72.44 296 VAL A CA 1
ATOM 2123 C C . VAL A 1 296 ? -66.236 -19.701 124.981 1.00 72.44 296 VAL A C 1
ATOM 2125 O O . VAL A 1 296 ? -66.813 -20.312 125.880 1.00 72.44 296 VAL A O 1
ATOM 2128 N N . ASP A 1 297 ? -65.058 -19.112 125.177 1.00 69.44 297 ASP A N 1
ATOM 2129 C CA . ASP A 1 297 ? -64.386 -19.118 126.477 1.00 69.44 297 ASP A CA 1
ATOM 2130 C C . ASP A 1 297 ? -65.069 -18.199 127.504 1.00 69.44 297 ASP A C 1
ATOM 2132 O O . ASP A 1 297 ? -65.101 -18.536 128.687 1.00 69.44 297 ASP A O 1
ATOM 2136 N N . GLU A 1 298 ? -65.669 -17.083 127.084 1.00 70.44 298 GLU A N 1
ATOM 2137 C CA . GLU A 1 298 ? -66.544 -16.263 127.937 1.00 70.44 298 GLU A CA 1
ATOM 2138 C C . GLU A 1 298 ? -67.798 -17.024 128.362 1.00 70.44 298 GLU A C 1
ATOM 2140 O O . GLU A 1 298 ? -68.064 -17.107 129.559 1.00 70.44 298 GLU A O 1
ATOM 2145 N N . LEU A 1 299 ? -68.483 -17.695 127.432 1.00 70.31 299 LEU A N 1
ATOM 2146 C CA . LEU A 1 299 ? -69.622 -18.559 127.760 1.00 70.31 299 LEU A CA 1
ATOM 2147 C C . LEU A 1 299 ? -69.236 -19.683 128.735 1.00 70.31 299 LEU A C 1
ATOM 2149 O O . LEU A 1 299 ? -70.000 -20.010 129.641 1.00 70.31 299 LEU A O 1
ATOM 2153 N N . ARG A 1 300 ? -68.030 -20.256 128.613 1.00 72.06 300 ARG A N 1
ATOM 2154 C CA . ARG A 1 300 ? -67.519 -21.237 129.588 1.00 72.06 300 ARG A CA 1
ATOM 2155 C C . ARG A 1 300 ? -67.271 -20.628 130.967 1.00 72.06 300 ARG A C 1
ATOM 2157 O O . ARG A 1 300 ? -67.553 -21.289 131.963 1.00 72.06 300 ARG A O 1
ATOM 2164 N N . ARG A 1 301 ? -66.753 -19.398 131.050 1.00 70.12 301 ARG A N 1
ATOM 2165 C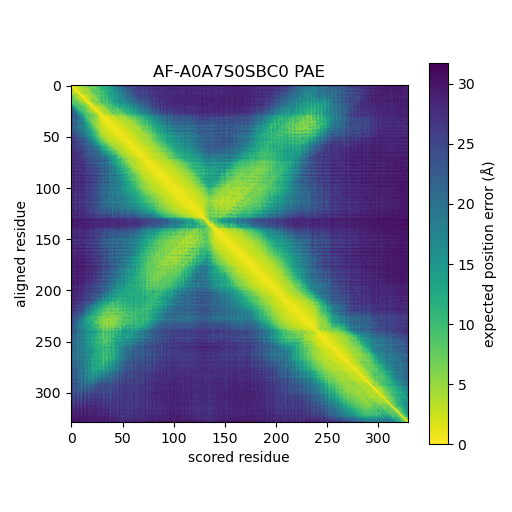 CA . ARG A 1 301 ? -66.575 -18.695 132.335 1.00 70.12 301 ARG A CA 1
ATOM 2166 C C . ARG A 1 301 ? -67.913 -18.336 132.971 1.00 70.12 301 ARG A C 1
ATOM 2168 O O . ARG A 1 301 ? -68.051 -18.487 134.179 1.00 70.12 301 ARG A O 1
ATOM 2175 N N . GLU A 1 302 ? -68.892 -17.917 132.176 1.00 70.06 302 GLU A N 1
ATOM 2176 C CA . GLU A 1 302 ? -70.253 -17.650 132.649 1.00 70.06 302 GLU A CA 1
ATOM 2177 C C . GLU A 1 302 ? -70.930 -18.926 133.161 1.00 70.06 302 GLU A C 1
ATOM 2179 O O . GLU A 1 302 ? -71.508 -18.920 134.246 1.00 70.06 302 GLU A O 1
ATOM 2184 N N . MET A 1 303 ? -70.782 -20.051 132.455 1.00 68.00 303 MET A N 1
ATOM 2185 C CA . MET A 1 303 ? -71.268 -21.347 132.934 1.00 68.00 303 MET A CA 1
ATOM 2186 C C . MET A 1 303 ? -70.588 -21.793 134.235 1.00 68.00 303 MET A C 1
ATOM 2188 O O . MET A 1 303 ? -71.275 -22.210 135.165 1.00 68.00 303 MET A O 1
ATOM 2192 N N . ALA A 1 304 ? -69.266 -21.645 134.345 1.00 69.12 304 ALA A N 1
ATOM 2193 C CA . ALA A 1 304 ? -68.536 -21.962 135.572 1.00 69.12 304 ALA A CA 1
ATOM 2194 C C . ALA A 1 304 ? -68.946 -21.056 136.753 1.00 69.12 304 ALA A C 1
ATOM 2196 O O . ALA A 1 304 ? -69.054 -21.523 137.885 1.00 69.12 304 ALA A O 1
ATOM 2197 N N . ALA A 1 305 ? -69.222 -19.771 136.509 1.00 68.12 305 ALA A N 1
ATOM 2198 C CA . ALA A 1 305 ? -69.713 -18.851 137.537 1.00 68.12 305 ALA A CA 1
ATOM 2199 C C . ALA A 1 305 ? -71.132 -19.215 138.014 1.00 68.12 305 ALA A C 1
ATOM 2201 O O . ALA A 1 305 ? -71.426 -19.125 139.207 1.00 68.12 305 ALA A O 1
ATOM 2202 N N . LEU A 1 306 ? -71.996 -19.680 137.106 1.00 65.81 306 LEU A N 1
ATOM 2203 C CA . LEU A 1 306 ? -73.335 -20.170 137.442 1.00 65.81 306 LEU A CA 1
ATOM 2204 C C . LEU A 1 306 ? -73.297 -21.474 138.257 1.00 65.81 306 LEU A C 1
ATOM 2206 O O . LEU A 1 306 ? -74.101 -21.637 139.173 1.00 65.81 306 LEU A O 1
ATOM 2210 N N . GLU A 1 307 ? -72.349 -22.375 137.985 1.00 64.88 307 GLU A N 1
ATOM 2211 C CA . GLU A 1 307 ? -72.151 -23.597 138.780 1.00 64.88 307 GLU A CA 1
ATOM 2212 C C . GLU A 1 307 ? -71.675 -23.296 140.211 1.00 64.88 307 GLU A C 1
ATOM 2214 O O . GLU A 1 307 ? -72.163 -23.909 141.164 1.00 64.88 307 GLU A O 1
ATOM 2219 N N . VAL A 1 308 ? -70.789 -22.309 140.390 1.00 65.38 308 VAL A N 1
ATOM 2220 C CA . VAL A 1 308 ? -70.356 -21.853 141.725 1.00 65.38 308 VAL A CA 1
ATOM 2221 C C . VAL A 1 308 ? -71.518 -21.212 142.491 1.00 65.38 308 VAL A C 1
ATOM 2223 O O . VAL A 1 308 ? -71.754 -21.568 143.646 1.00 65.38 308 VAL A O 1
ATOM 2226 N N . ALA A 1 309 ? -72.311 -20.354 141.843 1.00 62.03 309 ALA A N 1
ATOM 2227 C CA . ALA A 1 309 ? -73.487 -19.732 142.459 1.00 62.03 309 ALA A CA 1
ATOM 2228 C C . ALA A 1 309 ? -74.565 -20.763 142.864 1.00 62.03 309 ALA A C 1
ATOM 2230 O O . ALA A 1 309 ? -75.202 -20.630 143.913 1.00 62.03 309 ALA A O 1
ATOM 2231 N N . ALA A 1 310 ? -74.745 -21.829 142.078 1.00 59.66 310 ALA A N 1
ATOM 2232 C CA . ALA A 1 310 ? -75.630 -22.941 142.429 1.00 59.66 310 ALA A CA 1
ATOM 2233 C C . ALA A 1 310 ? -75.103 -23.760 143.628 1.00 59.66 310 ALA A C 1
ATOM 2235 O O . ALA A 1 310 ? -75.890 -24.226 144.458 1.00 59.66 310 ALA A O 1
ATOM 2236 N N . GLY A 1 311 ? -73.779 -23.901 143.758 1.00 60.12 311 GLY A N 1
ATOM 2237 C CA . GLY A 1 311 ? -73.132 -24.515 144.921 1.00 60.12 311 GLY A CA 1
ATOM 2238 C C . GLY A 1 311 ? -73.328 -23.713 146.214 1.00 60.12 311 GLY A C 1
ATOM 2239 O O . GLY A 1 311 ? -73.640 -24.288 147.259 1.00 60.12 311 GLY A O 1
ATOM 2240 N N . GLU A 1 312 ? -73.224 -22.385 146.142 1.00 57.50 312 GLU A N 1
ATOM 2241 C CA . GLU A 1 312 ? -73.417 -21.485 147.289 1.00 57.50 312 GLU A CA 1
ATOM 2242 C C . GLU A 1 312 ? -74.880 -21.441 147.767 1.00 57.50 312 GLU A C 1
ATOM 2244 O O . GLU A 1 312 ? -75.142 -21.456 148.973 1.00 57.50 312 GLU A O 1
ATOM 2249 N N . ALA A 1 313 ? -75.847 -21.491 146.844 1.00 56.94 313 ALA A N 1
ATOM 2250 C CA . ALA A 1 313 ? -77.272 -21.553 147.177 1.00 56.94 313 ALA A CA 1
ATOM 2251 C C . ALA A 1 313 ? -77.657 -22.849 147.924 1.00 56.94 313 ALA A C 1
ATOM 2253 O O . ALA A 1 313 ? -78.451 -22.813 148.869 1.00 56.94 313 ALA A O 1
ATOM 2254 N N . ASN A 1 314 ? -77.050 -23.986 147.566 1.00 54.47 314 ASN A N 1
ATOM 2255 C CA . ASN A 1 314 ? -77.263 -25.259 148.264 1.00 54.47 314 ASN A CA 1
ATOM 2256 C C . ASN A 1 314 ? -76.607 -25.294 149.656 1.00 54.47 314 ASN A C 1
ATOM 2258 O O . ASN A 1 314 ? -77.165 -25.887 150.582 1.00 54.47 314 ASN A O 1
ATOM 2262 N N . GLY A 1 315 ? -75.468 -24.618 149.839 1.00 55.81 315 GLY A N 1
ATOM 2263 C CA . GLY A 1 315 ? -74.833 -24.456 151.153 1.00 55.81 315 GLY A CA 1
ATOM 2264 C C . GLY A 1 315 ? -75.662 -23.596 152.116 1.00 55.81 315 GLY A C 1
ATOM 2265 O O . GLY A 1 315 ? -75.803 -23.936 153.293 1.00 55.81 315 GLY A O 1
ATOM 2266 N N . ALA A 1 316 ? -76.281 -22.524 151.611 1.00 55.16 316 ALA A N 1
ATOM 2267 C CA . ALA A 1 316 ? -77.142 -21.644 152.404 1.00 55.16 316 ALA A CA 1
ATOM 2268 C C . ALA A 1 316 ? -78.460 -22.323 152.834 1.00 55.16 316 ALA A C 1
ATOM 2270 O O . ALA A 1 316 ? -78.918 -22.126 153.962 1.00 55.16 316 ALA A O 1
ATOM 2271 N N . ALA A 1 317 ? -79.037 -23.179 151.983 1.00 53.28 317 ALA A N 1
ATOM 2272 C CA . ALA A 1 317 ? -80.234 -23.957 152.313 1.00 53.28 317 ALA A CA 1
ATOM 2273 C C . ALA A 1 317 ? -79.972 -25.030 153.392 1.00 53.28 317 ALA A C 1
ATOM 2275 O O . ALA A 1 317 ? -80.824 -25.263 154.250 1.00 53.28 317 ALA A O 1
ATOM 2276 N N . ALA A 1 318 ? -78.778 -25.636 153.406 1.00 53.84 318 ALA A N 1
ATOM 2277 C CA . ALA A 1 318 ? -78.384 -26.610 154.427 1.00 53.84 318 ALA A CA 1
ATOM 2278 C C . ALA A 1 318 ? -78.130 -25.965 155.807 1.00 53.84 318 ALA A C 1
ATOM 2280 O O . ALA A 1 318 ? -78.453 -26.560 156.835 1.00 53.84 318 ALA A O 1
ATOM 2281 N N . ALA A 1 319 ? -77.614 -24.730 155.847 1.00 53.25 319 ALA A N 1
ATOM 2282 C CA . ALA A 1 319 ? -77.370 -23.998 157.093 1.00 53.25 319 ALA A CA 1
ATOM 2283 C C . ALA A 1 319 ? -78.666 -23.505 157.772 1.00 53.25 319 ALA A C 1
ATOM 2285 O O . ALA A 1 319 ? -78.751 -23.487 159.000 1.00 53.25 319 ALA A O 1
ATOM 2286 N N . ALA A 1 320 ? -79.701 -23.167 156.994 1.00 54.25 320 ALA A N 1
ATOM 2287 C CA . ALA A 1 320 ? -81.001 -22.741 157.523 1.00 54.25 320 ALA A CA 1
ATOM 2288 C C . ALA A 1 320 ? -81.810 -23.893 158.159 1.00 54.25 320 ALA A C 1
ATOM 2290 O O . ALA A 1 320 ? -82.596 -23.659 159.077 1.00 54.25 320 ALA A O 1
ATOM 2291 N N . ALA A 1 321 ? -81.586 -25.141 157.732 1.00 54.72 321 ALA A N 1
ATOM 2292 C CA . ALA A 1 321 ? -82.264 -26.320 158.279 1.00 54.72 321 ALA A CA 1
ATOM 2293 C C . ALA A 1 321 ? -81.728 -26.764 159.659 1.00 54.72 321 ALA A C 1
ATOM 2295 O O . ALA A 1 321 ? -82.441 -27.434 160.402 1.00 54.72 321 ALA A O 1
ATOM 2296 N N . ALA A 1 322 ? -80.507 -26.368 160.039 1.00 54.66 322 ALA A N 1
ATOM 2297 C CA . ALA A 1 322 ? -79.875 -26.782 161.298 1.00 54.66 322 ALA A CA 1
ATOM 2298 C C . ALA A 1 322 ? -80.261 -25.920 162.521 1.00 54.66 322 ALA A C 1
ATOM 2300 O O . ALA A 1 322 ? -80.085 -26.359 163.655 1.00 54.66 322 ALA A O 1
ATOM 2301 N N . ALA A 1 323 ? -80.805 -24.712 162.325 1.00 53.66 323 ALA A N 1
ATOM 2302 C CA . ALA A 1 323 ? -81.088 -23.769 163.417 1.00 53.66 323 ALA A CA 1
ATOM 2303 C C . ALA A 1 323 ? -82.511 -23.873 164.012 1.00 53.66 323 ALA A C 1
ATOM 2305 O O . ALA A 1 323 ? -82.791 -23.245 165.030 1.00 53.66 323 ALA A O 1
ATOM 2306 N N . ALA A 1 324 ? -83.413 -24.656 163.407 1.00 52.44 324 ALA A N 1
ATOM 2307 C CA . ALA A 1 324 ? -84.839 -24.684 163.761 1.00 52.44 324 ALA A CA 1
ATOM 2308 C C . ALA A 1 324 ? -85.284 -25.883 164.630 1.00 52.44 324 ALA A C 1
ATOM 2310 O O . ALA A 1 324 ? -86.475 -26.018 164.901 1.00 52.44 324 ALA A O 1
ATOM 2311 N N . GLY A 1 325 ? -84.373 -26.748 165.089 1.00 50.22 325 GLY A N 1
ATOM 2312 C CA . GLY A 1 325 ? -84.744 -27.967 165.819 1.00 50.22 325 GLY A CA 1
ATOM 2313 C C . GLY A 1 325 ? -83.799 -28.325 166.959 1.00 50.22 325 GLY A C 1
ATOM 2314 O O . GLY A 1 325 ? -82.938 -29.173 166.769 1.00 50.22 325 GLY A O 1
ATOM 2315 N N . ASN A 1 326 ? -83.954 -27.677 168.121 1.00 48.78 326 ASN A N 1
ATOM 2316 C CA . ASN A 1 326 ? -83.849 -28.320 169.443 1.00 48.78 326 ASN A CA 1
ATOM 2317 C C . ASN A 1 326 ? -84.141 -27.320 170.577 1.00 48.78 326 ASN A C 1
ATOM 2319 O O . ASN A 1 326 ? -83.257 -26.635 171.089 1.00 48.78 326 ASN A O 1
ATOM 2323 N N . GLY A 1 327 ? -85.410 -27.280 170.975 1.00 37.41 327 GLY A N 1
ATOM 2324 C CA . GLY A 1 327 ? -85.903 -26.803 172.261 1.00 37.41 327 GLY A CA 1
ATOM 2325 C C . GLY A 1 327 ? -87.185 -27.582 172.573 1.00 37.41 327 GLY A C 1
ATOM 2326 O O . GLY A 1 327 ? -88.005 -27.733 171.670 1.00 37.41 327 GLY A O 1
ATOM 2327 N N . VAL A 1 328 ? -87.332 -28.023 173.832 1.00 42.38 328 VAL A N 1
ATOM 2328 C CA . VAL A 1 328 ? -88.347 -28.945 174.407 1.00 42.38 328 VAL A CA 1
ATOM 2329 C C . VAL A 1 328 ? -87.971 -30.429 174.204 1.00 42.38 328 VAL A C 1
ATOM 2331 O O . VAL A 1 328 ? -87.896 -30.882 173.069 1.00 42.38 328 VAL A O 1
ATOM 2334 N N . GLU A 1 329 ? -87.659 -31.246 175.219 1.00 38.31 329 GLU A N 1
ATOM 2335 C CA . GLU A 1 329 ? -87.945 -31.233 176.675 1.00 38.31 329 GLU A CA 1
ATOM 2336 C C . GLU A 1 329 ? -86.695 -31.172 177.572 1.00 38.31 329 GLU A C 1
ATOM 2338 O O . GLU A 1 329 ? -85.670 -31.805 177.229 1.00 38.31 329 GLU A O 1
#

pLDDT: mean 77.15, std 11.13, range [37.41, 92.69]

Mean predicted aligned error: 18.54 Å

Nearest PDB structures (foldseek):
  5nnv-assembly4_D  TM=5.919E-01  e=6.679E-01  Bacillus subtilis subsp. subtilis str. 168
  3ja6-assembly1_I  TM=3.903E-01  e=1.038E+00  Escherichia coli
  8auc-assembly3_B  TM=3.223E-01  e=2.646E+00  Corynebacterium glutamicum ATCC 13032
  8auc-assembly3_A  TM=3.581E-01  e=6.385E+00  Corynebacterium glutamicum ATCC 13032

Solvent-accessible surface area (backbone atoms only — not comparable to full-atom values): 17325 Å² total; per-residue (Å²): 110,73,64,60,52,51,54,50,50,51,51,52,53,50,51,55,50,53,49,54,50,50,53,50,52,51,50,54,51,51,51,46,51,50,44,52,52,49,49,55,53,50,52,54,50,52,52,52,50,51,52,50,51,52,51,50,51,52,50,48,51,50,53,52,53,52,52,50,51,53,50,52,53,52,50,52,50,53,51,53,54,49,53,51,53,51,52,54,50,50,54,36,50,51,51,36,53,52,31,53,52,52,39,54,50,44,52,50,53,50,54,49,52,55,49,51,48,48,51,50,49,51,52,41,50,50,54,61,63,65,45,84,82,61,66,67,74,66,49,55,52,54,54,52,51,40,50,47,53,51,53,52,49,52,48,54,52,51,56,49,51,51,51,41,52,50,41,49,52,52,34,53,51,40,46,53,52,36,51,54,50,49,56,53,51,52,52,51,49,52,51,50,50,52,52,49,51,52,52,54,50,53,51,51,49,53,49,51,52,50,49,51,54,50,49,53,53,49,50,53,50,54,49,53,52,48,53,50,50,50,52,52,50,53,43,52,50,50,50,52,51,54,53,53,52,48,54,52,52,54,48,52,52,50,52,51,52,50,52,51,51,52,50,51,55,48,50,52,50,52,50,50,52,52,49,52,52,50,50,50,54,49,52,52,50,52,50,52,52,50,54,52,50,52,53,51,51,49,53,50,51,52,52,52,52,52,52,51,53,55,52,52,53,55,53,53,57,56,58,64,66,67,77,78,73,88,81,90,134